Protein AF-A0A6I9XCF3-F1 (afdb_monomer_lite)

Sequence (253 aa):
MSITKPKTTRKPIFFPLSFFLSPEGQMVLSSLPLQMLLYFNAFFLPFWCLSEAIMLELKFSLLPLYYQCLLVAAYLTIVGVEAARLFLGYVGNLQEKVPKLAGFLLLSFIIEMPVLLFILTDHQVICMPLEMAVHGVLLCFLISEIVAASFALKDMAKHLARQFYLVQFEGRPGRGAPVVFMQLINEVLHEHKKVLVYLENILIYTETMDDHVPLVRQVLEKLLAVNLYVKIKAYMEFQVGVDGLMDANAMIL

Structure (mmCIF, N/CA/C/O backbone):
data_AF-A0A6I9XCF3-F1
#
_entry.id   AF-A0A6I9XCF3-F1
#
loop_
_atom_site.group_PDB
_atom_site.id
_atom_site.type_symbol
_atom_site.label_atom_id
_atom_site.label_alt_id
_atom_site.label_comp_id
_atom_site.label_asym_id
_atom_site.label_entity_id
_atom_site.label_seq_id
_atom_site.pdbx_PDB_ins_code
_atom_site.Cartn_x
_atom_site.Cartn_y
_atom_site.Cartn_z
_atom_site.occupancy
_atom_site.B_iso_or_equiv
_atom_site.auth_seq_id
_atom_site.auth_comp_id
_atom_site.auth_asym_id
_atom_site.auth_atom_id
_atom_site.pdbx_PDB_model_num
ATOM 1 N N . MET A 1 1 ? 21.619 -54.882 21.938 1.00 39.66 1 MET A N 1
ATOM 2 C CA . MET A 1 1 ? 21.431 -54.196 20.641 1.00 39.66 1 MET A CA 1
ATOM 3 C C . MET A 1 1 ? 20.438 -53.062 20.872 1.00 39.66 1 MET A C 1
ATOM 5 O O . MET A 1 1 ? 19.249 -53.320 20.975 1.00 39.66 1 MET A O 1
ATOM 9 N N . SER A 1 2 ? 20.932 -51.850 21.140 1.00 35.41 2 SER A N 1
ATOM 10 C CA . SER A 1 2 ? 20.095 -50.690 21.488 1.00 35.41 2 SER A CA 1
ATOM 11 C C . SER A 1 2 ? 19.862 -49.857 20.232 1.00 35.41 2 SER A C 1
ATOM 13 O O . SER A 1 2 ? 20.821 -49.389 19.623 1.00 35.41 2 SER A O 1
ATOM 15 N N . ILE A 1 3 ? 18.603 -49.731 19.814 1.00 44.78 3 ILE A N 1
ATOM 16 C CA . ILE A 1 3 ? 18.202 -48.952 18.641 1.00 44.78 3 ILE A CA 1
ATOM 17 C C . ILE A 1 3 ? 18.075 -47.489 19.075 1.00 44.78 3 ILE A C 1
ATOM 19 O O . ILE A 1 3 ? 17.075 -47.080 19.666 1.00 44.78 3 ILE A O 1
ATOM 23 N N . THR A 1 4 ? 19.096 -46.688 18.789 1.00 40.28 4 THR A N 1
ATOM 24 C CA . THR A 1 4 ? 19.057 -45.232 18.929 1.00 40.28 4 THR A CA 1
ATOM 25 C C . THR A 1 4 ? 18.280 -44.629 17.757 1.00 40.28 4 THR A C 1
ATOM 27 O O . THR A 1 4 ? 18.721 -44.658 16.610 1.00 40.28 4 THR A O 1
ATOM 30 N N . LYS A 1 5 ? 17.090 -44.077 18.029 1.00 41.75 5 LYS A N 1
ATOM 31 C CA . LYS A 1 5 ? 16.340 -43.277 17.046 1.00 41.75 5 LYS A CA 1
ATOM 32 C C . LYS A 1 5 ? 17.124 -41.996 16.706 1.00 41.75 5 LYS A C 1
ATOM 34 O O . LYS A 1 5 ? 17.634 -41.353 17.628 1.00 41.75 5 LYS A O 1
ATOM 39 N N . PRO A 1 6 ? 17.190 -41.574 15.430 1.00 40.38 6 PRO A N 1
ATOM 40 C CA . PRO A 1 6 ? 17.864 -40.338 15.058 1.00 40.38 6 PRO A CA 1
ATOM 41 C C . PRO A 1 6 ? 17.082 -39.126 15.587 1.00 40.38 6 PRO A C 1
ATOM 43 O O . PRO A 1 6 ? 15.892 -38.968 15.317 1.00 40.38 6 PRO A O 1
ATOM 46 N N . LYS A 1 7 ? 17.758 -38.254 16.346 1.00 44.34 7 LYS A N 1
ATOM 47 C CA . LYS A 1 7 ? 17.256 -36.916 16.688 1.00 44.34 7 LYS A CA 1
ATOM 48 C C . LYS A 1 7 ? 17.331 -36.044 15.436 1.00 44.34 7 LYS A C 1
ATOM 50 O O . LYS A 1 7 ? 18.382 -35.499 15.116 1.00 44.34 7 LYS A O 1
ATOM 55 N N . THR A 1 8 ? 16.212 -35.903 14.738 1.00 44.47 8 THR A N 1
ATOM 56 C CA . THR A 1 8 ? 16.054 -34.935 13.650 1.00 44.47 8 THR A CA 1
ATOM 57 C C . THR A 1 8 ? 15.978 -33.529 14.246 1.00 44.47 8 THR A C 1
ATOM 59 O O . THR A 1 8 ? 14.906 -33.034 14.591 1.00 44.47 8 THR A O 1
ATOM 62 N N . THR A 1 9 ? 17.122 -32.871 14.410 1.00 40.22 9 THR A N 1
ATOM 63 C CA . THR A 1 9 ? 17.191 -31.442 14.725 1.00 40.22 9 THR A CA 1
ATOM 64 C C . THR A 1 9 ? 16.795 -30.648 13.483 1.00 40.22 9 THR A C 1
ATOM 66 O O . THR A 1 9 ? 17.627 -30.294 12.649 1.00 40.22 9 THR A O 1
ATOM 69 N N . ARG A 1 10 ? 15.496 -30.353 13.341 1.00 39.50 10 ARG A N 1
ATOM 70 C CA . ARG A 1 10 ? 15.056 -29.268 12.456 1.00 39.50 10 ARG A CA 1
ATOM 71 C C . ARG A 1 10 ? 15.666 -27.980 13.004 1.00 39.50 10 ARG A C 1
ATOM 73 O O . ARG A 1 10 ? 15.210 -27.475 14.027 1.00 39.50 10 ARG A O 1
ATOM 80 N N . LYS A 1 11 ? 16.723 -27.478 12.362 1.00 31.70 11 LYS A N 1
ATOM 81 C CA . LYS A 1 11 ? 17.188 -26.110 12.598 1.00 31.70 11 LYS A CA 1
ATOM 82 C C . LYS A 1 11 ? 16.019 -25.186 12.235 1.00 31.70 11 LYS A C 1
ATOM 84 O O . LYS A 1 11 ? 15.545 -25.279 11.101 1.00 31.70 11 LYS A O 1
ATOM 89 N N . PRO A 1 12 ? 15.504 -24.359 13.157 1.00 38.50 12 PRO A N 1
ATOM 90 C CA . PRO A 1 12 ? 14.538 -23.345 12.776 1.00 38.50 12 PRO A CA 1
ATOM 91 C C . PRO A 1 12 ? 15.207 -22.429 11.750 1.00 38.50 12 PRO A C 1
ATOM 93 O O . PRO A 1 12 ? 16.363 -22.036 11.921 1.00 38.50 12 PRO A O 1
ATOM 96 N N . ILE A 1 13 ? 14.497 -22.137 10.662 1.00 45.59 13 ILE A N 1
ATOM 97 C CA . ILE A 1 13 ? 14.883 -21.084 9.724 1.00 45.59 13 ILE A CA 1
ATOM 98 C C . ILE A 1 13 ? 14.906 -19.802 10.555 1.00 45.59 13 ILE A C 1
ATOM 100 O O . ILE A 1 13 ? 13.872 -19.362 11.055 1.00 45.59 13 ILE A O 1
ATOM 104 N N . PHE A 1 14 ? 16.104 -19.284 10.807 1.00 42.88 14 PHE A N 1
ATOM 105 C CA . PHE A 1 14 ? 16.309 -18.134 11.672 1.00 42.88 14 PHE A CA 1
ATOM 106 C C . PHE A 1 14 ? 15.894 -16.884 10.891 1.00 42.88 14 PHE A C 1
ATOM 108 O O . PHE A 1 14 ? 16.704 -16.281 10.193 1.00 42.88 14 PHE A O 1
ATOM 115 N N . PHE A 1 15 ? 14.610 -16.529 10.951 1.00 49.75 15 PHE A N 1
ATOM 116 C CA . PHE A 1 15 ? 14.174 -15.195 10.557 1.00 49.75 15 PHE A CA 1
ATOM 117 C C . PHE A 1 15 ? 14.756 -14.209 11.578 1.00 49.75 15 PHE A C 1
ATOM 119 O O . PHE A 1 15 ? 14.586 -14.431 12.781 1.00 49.75 15 PHE A O 1
ATOM 126 N N . PRO A 1 16 ? 15.476 -13.158 11.154 1.00 46.38 16 PRO A N 1
ATOM 127 C CA . PRO A 1 16 ? 16.031 -12.192 12.089 1.00 46.38 16 PRO A CA 1
ATOM 128 C C . PRO A 1 16 ? 14.886 -11.512 12.848 1.00 46.38 16 PRO A C 1
ATOM 130 O O . PRO A 1 16 ? 14.105 -10.745 12.288 1.00 46.38 16 PRO A O 1
ATOM 133 N N . LEU A 1 17 ? 14.789 -11.811 14.147 1.00 49.84 17 LEU A N 1
ATOM 134 C CA . LEU A 1 17 ? 13.753 -11.299 15.050 1.00 49.84 17 LEU A CA 1
ATOM 135 C C . LEU A 1 17 ? 13.740 -9.761 15.113 1.00 49.84 17 LEU A C 1
ATOM 137 O O . LEU A 1 17 ? 12.717 -9.156 15.418 1.00 49.84 17 LEU A O 1
ATOM 141 N N . SER A 1 18 ? 14.867 -9.132 14.772 1.00 50.97 18 SER A N 1
ATOM 142 C CA . SER A 1 18 ? 15.032 -7.682 14.680 1.00 50.97 18 SER A CA 1
ATOM 143 C C . SER A 1 18 ? 14.083 -7.008 13.685 1.00 50.97 18 SER A C 1
ATOM 145 O O . SER A 1 18 ? 13.852 -5.814 13.822 1.00 50.97 18 SER A O 1
ATOM 147 N N . PHE A 1 19 ? 13.508 -7.739 12.723 1.00 50.53 19 PHE A N 1
ATOM 148 C CA . PHE A 1 19 ? 12.538 -7.184 11.770 1.00 50.53 19 PHE A CA 1
ATOM 149 C C . PHE A 1 19 ? 11.099 -7.103 12.319 1.00 50.53 19 PHE A C 1
ATOM 151 O O . PHE A 1 19 ? 10.276 -6.341 11.814 1.00 50.53 19 PHE A O 1
ATOM 158 N N . PHE A 1 20 ? 10.779 -7.894 13.346 1.00 51.34 20 PHE A N 1
ATOM 159 C CA . PHE A 1 20 ? 9.453 -7.916 13.984 1.00 51.34 20 PHE A CA 1
ATOM 160 C C . PHE A 1 20 ? 9.391 -7.072 15.256 1.00 51.34 20 PHE A C 1
ATOM 162 O O . PHE A 1 20 ? 8.316 -6.863 15.815 1.00 51.34 20 PHE A O 1
ATOM 169 N N . LEU A 1 21 ? 10.543 -6.610 15.734 1.00 48.69 21 LEU A N 1
ATOM 170 C CA . LEU A 1 21 ? 10.636 -5.817 16.944 1.00 48.69 21 LEU A CA 1
ATOM 171 C C . LEU A 1 21 ? 10.496 -4.338 16.589 1.00 48.69 21 LEU A C 1
ATOM 173 O O . LEU A 1 21 ? 11.315 -3.772 15.866 1.00 48.69 21 LEU A O 1
ATOM 177 N N . SER A 1 22 ? 9.453 -3.705 17.132 1.00 47.28 22 SER A N 1
ATOM 178 C CA . SER A 1 22 ? 9.383 -2.246 17.197 1.00 47.28 22 SER A CA 1
ATOM 179 C C . SER A 1 22 ? 10.662 -1.717 17.871 1.00 47.28 22 SER A C 1
ATOM 181 O O . SER A 1 22 ? 11.123 -2.341 18.834 1.00 47.28 22 SER A O 1
ATOM 183 N N . PRO A 1 23 ? 11.234 -0.575 17.438 1.00 51.53 23 PRO A N 1
ATOM 184 C CA . PRO A 1 23 ? 12.392 0.042 18.099 1.00 51.53 23 PRO A CA 1
ATOM 185 C C . PRO A 1 23 ? 12.179 0.314 19.603 1.00 51.53 23 PRO A C 1
ATOM 187 O O . PRO A 1 23 ? 13.144 0.535 20.326 1.00 51.53 23 PRO A O 1
ATOM 190 N N . GLU A 1 24 ? 10.934 0.252 20.084 1.00 50.03 24 GLU A N 1
ATOM 191 C CA . GLU A 1 24 ? 10.533 0.452 21.482 1.00 50.03 24 GLU A CA 1
ATOM 192 C C . GLU A 1 24 ? 10.393 -0.857 22.300 1.00 50.03 24 GLU A C 1
ATOM 194 O O . GLU A 1 24 ? 10.010 -0.815 23.465 1.00 50.03 24 GLU A O 1
ATOM 199 N N . GLY A 1 25 ? 10.713 -2.034 21.745 1.00 48.22 25 GLY A N 1
ATOM 200 C CA . GLY A 1 25 ? 10.806 -3.290 22.511 1.00 48.22 25 GLY A CA 1
ATOM 201 C C . GLY A 1 25 ? 9.479 -3.908 22.986 1.00 48.22 25 GLY A C 1
ATOM 202 O O . GLY A 1 25 ? 9.500 -4.925 23.679 1.00 48.22 25 GLY A O 1
ATOM 203 N N . GLN A 1 26 ? 8.322 -3.353 22.610 1.00 40.88 26 GLN A N 1
ATOM 204 C CA . GLN A 1 26 ? 7.015 -3.979 22.845 1.00 40.88 26 GLN A CA 1
ATOM 205 C C . GLN A 1 26 ? 6.658 -4.979 21.735 1.00 40.88 26 GLN A C 1
ATOM 207 O O . GLN A 1 26 ? 6.880 -4.723 20.551 1.00 40.88 26 GLN A O 1
ATOM 212 N N . MET A 1 27 ? 6.068 -6.118 22.122 1.00 42.28 27 MET A N 1
ATOM 213 C CA . MET A 1 27 ? 5.396 -7.030 21.191 1.00 42.28 27 MET A CA 1
ATOM 214 C 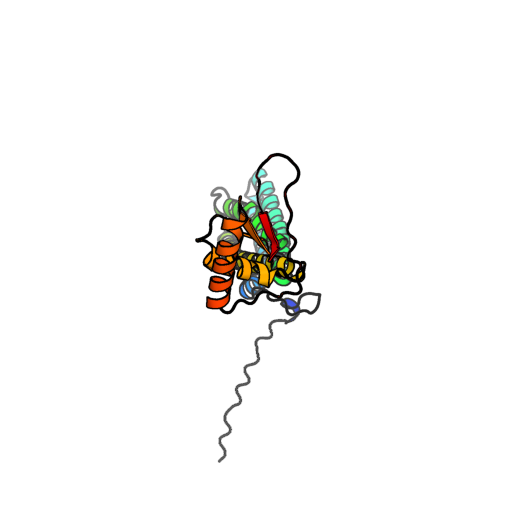C . MET A 1 27 ? 4.113 -6.354 20.703 1.00 42.28 27 MET A C 1
ATOM 216 O O . MET A 1 27 ? 3.095 -6.381 21.390 1.00 42.28 27 MET A O 1
ATOM 220 N N . VAL A 1 28 ? 4.189 -5.698 19.548 1.00 52.91 28 VAL A N 1
ATOM 221 C CA . VAL A 1 28 ? 3.042 -5.029 18.928 1.00 52.91 28 VAL A CA 1
ATOM 222 C C . VAL A 1 28 ? 2.205 -6.050 18.152 1.00 52.91 28 VAL A C 1
ATOM 224 O O . VAL A 1 28 ? 2.760 -6.955 17.518 1.00 52.91 28 VAL A O 1
ATOM 227 N N . LEU A 1 29 ? 0.876 -5.917 18.199 1.00 61.44 29 LEU A N 1
ATOM 228 C CA . LEU A 1 29 ? -0.112 -6.795 17.562 1.00 61.44 29 LEU A CA 1
ATOM 229 C C . LEU A 1 29 ? -0.190 -6.496 16.050 1.00 61.44 29 LEU A C 1
ATOM 231 O O . LEU A 1 29 ? -1.240 -6.209 15.482 1.00 61.44 29 LEU A O 1
ATOM 235 N N . SER A 1 30 ? 0.963 -6.547 15.386 1.00 73.69 30 SER A N 1
ATOM 236 C CA . SER A 1 30 ? 1.102 -6.254 13.961 1.00 73.69 30 SER A CA 1
ATOM 237 C C . SER A 1 30 ? 0.591 -7.402 13.089 1.00 73.69 30 SER A C 1
ATOM 239 O O . SER A 1 30 ? 0.638 -8.581 13.458 1.00 73.69 30 SER A O 1
ATOM 241 N N . SER A 1 31 ? 0.128 -7.073 11.882 1.00 83.56 31 SER A N 1
ATOM 242 C CA . SER A 1 31 ? -0.259 -8.101 10.921 1.00 83.56 31 SER A CA 1
ATOM 243 C C . SER A 1 31 ? 0.991 -8.785 10.349 1.00 83.56 31 SER A C 1
ATOM 245 O O . SER A 1 31 ? 1.732 -8.217 9.543 1.00 83.56 31 SER A O 1
ATOM 247 N N . LEU A 1 32 ? 1.225 -10.033 10.769 1.00 85.62 32 LEU A N 1
ATOM 248 C CA . LEU A 1 32 ? 2.327 -10.872 10.287 1.00 85.62 32 LEU A CA 1
ATOM 249 C C . LEU A 1 32 ? 2.396 -10.992 8.747 1.00 85.62 32 LEU A C 1
ATOM 251 O O . LEU A 1 32 ? 3.489 -10.828 8.205 1.00 85.62 32 LEU A O 1
ATOM 255 N N . PRO A 1 33 ? 1.294 -11.259 8.008 1.00 89.25 33 PRO A N 1
ATOM 256 C CA . PRO A 1 33 ? 1.389 -11.475 6.563 1.00 89.25 33 PRO A CA 1
ATOM 257 C C . PRO A 1 33 ? 1.855 -10.229 5.803 1.00 89.25 33 PRO A C 1
ATOM 259 O O . PRO A 1 33 ? 2.673 -10.349 4.896 1.00 89.25 33 PRO A O 1
ATOM 262 N N . LEU A 1 34 ? 1.399 -9.037 6.200 1.00 92.44 34 LEU A N 1
ATOM 263 C CA . LEU A 1 34 ? 1.850 -7.786 5.592 1.00 92.44 34 LEU A CA 1
ATOM 264 C C . LEU A 1 34 ? 3.343 -7.562 5.852 1.00 92.44 34 LEU A C 1
ATOM 266 O O . LEU A 1 34 ? 4.082 -7.235 4.932 1.00 92.44 34 LEU A O 1
ATOM 270 N N . GLN A 1 35 ? 3.800 -7.804 7.083 1.00 92.50 35 GLN A N 1
ATOM 271 C CA . GLN A 1 35 ? 5.205 -7.640 7.456 1.00 92.50 35 GLN A CA 1
ATOM 272 C C . GLN A 1 35 ? 6.134 -8.551 6.637 1.00 92.50 35 GLN A C 1
ATOM 274 O O . GLN A 1 35 ? 7.209 -8.127 6.217 1.00 92.50 35 GLN A O 1
ATOM 279 N N . MET A 1 36 ? 5.702 -9.789 6.376 1.00 91.88 36 MET A N 1
ATOM 280 C CA . MET A 1 36 ? 6.442 -10.737 5.539 1.00 91.88 36 MET A CA 1
ATOM 281 C C . MET A 1 36 ? 6.532 -10.277 4.082 1.00 91.88 36 MET A C 1
ATOM 283 O O . MET A 1 36 ? 7.603 -10.366 3.487 1.00 91.88 36 MET A O 1
ATOM 287 N N . LEU A 1 37 ? 5.433 -9.775 3.510 1.00 94.50 37 LEU A N 1
ATOM 288 C CA . LEU A 1 37 ? 5.426 -9.264 2.136 1.00 94.50 37 LEU A CA 1
ATOM 289 C C . LEU A 1 37 ? 6.364 -8.060 1.985 1.00 94.50 37 LEU A C 1
ATOM 291 O O . LEU A 1 37 ? 7.240 -8.088 1.124 1.00 94.50 37 LEU A O 1
ATOM 295 N N . LEU A 1 38 ? 6.266 -7.086 2.897 1.00 95.00 38 LEU A N 1
ATOM 296 C CA . LEU A 1 38 ? 7.124 -5.897 2.907 1.00 95.00 38 LEU A CA 1
ATOM 297 C C . LEU A 1 38 ? 8.612 -6.253 3.018 1.00 95.00 38 LEU A C 1
ATOM 299 O O . LEU A 1 38 ? 9.448 -5.615 2.384 1.00 95.00 38 LEU A O 1
ATOM 303 N N . TYR A 1 39 ? 8.957 -7.276 3.806 1.00 92.88 39 TYR A N 1
ATOM 304 C CA . TYR A 1 39 ? 10.333 -7.763 3.921 1.00 92.88 39 TYR A CA 1
ATOM 305 C C . TYR A 1 39 ? 10.867 -8.298 2.589 1.00 92.88 39 TYR A C 1
ATOM 307 O O . TYR A 1 39 ? 11.953 -7.914 2.151 1.00 92.88 39 TYR A O 1
ATOM 315 N N . PHE A 1 40 ? 10.110 -9.190 1.946 1.00 94.69 40 PHE A N 1
ATOM 316 C CA . PHE A 1 40 ? 10.531 -9.777 0.677 1.00 94.69 40 PHE A CA 1
ATOM 317 C C . PHE A 1 40 ? 10.617 -8.730 -0.426 1.00 94.69 40 PHE A C 1
ATOM 319 O O . PHE A 1 40 ? 11.551 -8.773 -1.223 1.00 94.69 40 PHE A O 1
ATOM 326 N N . ASN A 1 41 ? 9.702 -7.765 -0.428 1.00 95.25 41 ASN A N 1
ATOM 327 C CA . ASN A 1 41 ? 9.719 -6.689 -1.398 1.00 95.25 41 ASN A CA 1
ATOM 328 C C . ASN A 1 41 ? 10.903 -5.723 -1.174 1.00 95.25 41 ASN A C 1
ATOM 330 O O . ASN A 1 41 ? 11.642 -5.411 -2.105 1.00 95.25 41 ASN A O 1
ATOM 334 N N . ALA A 1 42 ? 11.214 -5.374 0.081 1.00 95.25 42 ALA A N 1
ATOM 335 C CA . ALA A 1 42 ? 12.416 -4.602 0.409 1.00 95.25 42 ALA A CA 1
ATOM 336 C C . ALA A 1 42 ? 13.719 -5.309 -0.011 1.00 95.25 42 ALA A C 1
ATOM 338 O O . ALA A 1 42 ? 14.671 -4.654 -0.435 1.00 95.25 42 ALA A O 1
ATOM 339 N N . PHE A 1 43 ? 13.766 -6.642 0.079 1.00 95.00 43 PHE A N 1
ATOM 340 C CA . PHE A 1 43 ? 14.891 -7.431 -0.428 1.00 95.00 43 PHE A CA 1
ATOM 341 C C . PHE A 1 43 ? 14.931 -7.491 -1.962 1.00 95.00 43 PHE A C 1
ATOM 343 O O . PHE A 1 43 ? 16.015 -7.518 -2.539 1.00 95.00 43 PHE A O 1
ATOM 350 N N . PHE A 1 44 ? 13.774 -7.503 -2.623 1.00 95.12 44 PHE A N 1
ATOM 351 C CA . PHE A 1 44 ? 13.651 -7.518 -4.080 1.00 95.12 44 PHE A CA 1
ATOM 352 C C . PHE A 1 44 ? 14.058 -6.182 -4.725 1.00 95.12 44 PHE A C 1
ATOM 354 O O . PHE A 1 44 ? 14.714 -6.191 -5.768 1.00 95.12 44 PHE A O 1
ATOM 361 N N . LEU A 1 45 ? 13.757 -5.051 -4.080 1.00 94.88 45 LEU A N 1
ATOM 362 C CA . LEU A 1 45 ? 14.024 -3.695 -4.574 1.00 94.88 45 LEU A CA 1
ATOM 363 C C . LEU A 1 45 ? 15.440 -3.466 -5.155 1.00 94.88 45 LEU A C 1
ATOM 365 O O . LEU A 1 45 ? 15.533 -2.970 -6.276 1.00 94.88 45 LEU A O 1
ATOM 369 N N . PRO A 1 46 ? 16.561 -3.824 -4.490 1.00 95.56 46 PRO A N 1
ATOM 370 C CA . PRO A 1 46 ? 17.895 -3.636 -5.072 1.00 95.56 46 PRO A CA 1
ATOM 371 C C . PRO A 1 46 ? 18.127 -4.455 -6.351 1.00 95.56 46 PRO A C 1
ATOM 373 O O . PRO A 1 46 ? 18.799 -3.976 -7.266 1.00 95.56 46 PRO A O 1
ATOM 376 N N . PHE A 1 47 ? 17.570 -5.667 -6.442 1.00 95.38 47 PHE A N 1
ATOM 377 C CA . PHE A 1 47 ? 17.663 -6.489 -7.653 1.00 95.38 47 PHE A CA 1
ATOM 378 C C . PHE A 1 47 ? 16.827 -5.901 -8.784 1.00 95.38 47 PHE A C 1
ATOM 380 O O . PHE A 1 47 ? 17.293 -5.860 -9.922 1.00 95.38 47 PHE A O 1
ATOM 387 N N . TRP A 1 48 ? 15.633 -5.402 -8.459 1.00 95.62 48 TRP A N 1
ATOM 388 C CA . TRP A 1 48 ? 14.791 -4.674 -9.399 1.00 95.62 48 TRP A CA 1
ATOM 389 C C . TRP A 1 48 ? 15.537 -3.454 -9.962 1.00 95.62 48 TRP A C 1
ATOM 391 O O . TRP A 1 48 ? 15.733 -3.379 -11.173 1.00 95.62 48 TRP A O 1
ATOM 401 N N . CYS A 1 49 ? 16.092 -2.589 -9.102 1.00 96.25 49 CYS A N 1
ATOM 402 C CA . CYS A 1 49 ? 16.864 -1.410 -9.518 1.00 96.25 49 CYS A CA 1
ATOM 403 C C . CYS A 1 49 ? 18.036 -1.760 -10.444 1.00 96.25 49 CYS A C 1
ATOM 405 O O . CYS A 1 49 ? 18.261 -1.081 -11.445 1.00 96.25 49 CYS A O 1
ATOM 407 N N . LEU A 1 50 ? 18.790 -2.816 -10.119 1.00 95.94 50 LEU A N 1
ATOM 408 C CA . LEU A 1 50 ? 19.906 -3.264 -10.949 1.00 95.94 50 LEU A CA 1
ATOM 409 C C . LEU A 1 50 ? 19.426 -3.755 -12.320 1.00 95.94 50 LEU A C 1
ATOM 411 O O . LEU A 1 50 ? 20.019 -3.401 -13.337 1.00 95.94 50 LEU A O 1
ATOM 415 N N . SER A 1 51 ? 18.357 -4.556 -12.351 1.00 95.19 51 SER A N 1
ATOM 416 C CA . SER A 1 51 ? 17.795 -5.051 -13.608 1.00 95.19 51 SER A CA 1
ATOM 417 C C . SER A 1 51 ? 17.291 -3.909 -14.490 1.00 95.19 51 SER A C 1
ATOM 419 O O . SER A 1 51 ? 17.626 -3.877 -15.673 1.00 95.19 51 SER A O 1
ATOM 421 N N . GLU A 1 52 ? 16.574 -2.938 -13.918 1.00 93.62 52 GLU A N 1
ATOM 422 C CA . GLU A 1 52 ? 16.062 -1.770 -14.640 1.00 93.62 52 GLU A CA 1
ATOM 423 C C . GLU A 1 52 ? 17.184 -0.882 -15.169 1.00 93.62 52 GLU A C 1
ATOM 425 O O . GLU A 1 52 ? 17.103 -0.415 -16.299 1.00 93.62 52 GLU A O 1
ATOM 430 N N . ALA A 1 53 ? 18.261 -0.683 -14.404 1.00 95.06 53 ALA A N 1
ATOM 431 C CA . ALA A 1 53 ? 19.409 0.093 -14.867 1.00 95.06 53 ALA A CA 1
ATOM 432 C C . ALA A 1 53 ? 20.047 -0.532 -16.120 1.00 95.06 53 ALA A C 1
ATOM 434 O O . ALA A 1 53 ? 20.265 0.165 -17.111 1.00 95.06 53 ALA A O 1
ATOM 435 N N . ILE A 1 54 ? 20.279 -1.851 -16.097 1.00 94.69 54 ILE A N 1
ATOM 436 C CA . ILE A 1 54 ? 20.830 -2.595 -17.241 1.00 94.69 54 ILE A CA 1
ATOM 437 C C . ILE A 1 54 ? 19.880 -2.500 -18.436 1.00 94.69 54 ILE A C 1
ATOM 439 O O . ILE A 1 54 ? 20.298 -2.230 -19.560 1.00 94.69 54 ILE A O 1
ATOM 443 N N . MET A 1 55 ? 18.586 -2.714 -18.206 1.00 93.12 55 MET A N 1
ATOM 444 C CA . MET A 1 55 ? 17.590 -2.684 -19.268 1.00 93.12 55 MET A CA 1
ATOM 445 C C . MET A 1 55 ? 17.449 -1.293 -19.887 1.00 93.12 55 MET A C 1
ATOM 447 O O . MET A 1 55 ? 17.457 -1.152 -21.111 1.00 93.12 55 MET A O 1
ATOM 451 N N . LEU A 1 56 ? 17.384 -0.253 -19.061 1.00 93.06 56 LEU A N 1
ATOM 452 C CA . LEU A 1 56 ? 17.340 1.122 -19.525 1.00 93.06 56 LEU A CA 1
ATOM 453 C C . LEU A 1 56 ? 18.558 1.445 -20.391 1.00 93.06 56 LEU A C 1
ATOM 455 O O . LEU A 1 56 ? 18.365 1.996 -21.468 1.00 93.06 56 LEU A O 1
ATOM 459 N N . GLU A 1 57 ? 19.767 1.052 -19.981 1.00 94.25 57 GLU A N 1
ATOM 460 C CA . GLU A 1 57 ? 20.998 1.264 -20.754 1.00 94.25 57 GLU A CA 1
ATOM 461 C C . GLU A 1 57 ? 20.931 0.610 -22.143 1.00 94.25 57 GLU A C 1
ATOM 463 O O . GLU A 1 57 ? 21.237 1.260 -23.144 1.00 94.25 57 GLU A O 1
ATOM 468 N N . LEU A 1 58 ? 20.442 -0.632 -22.228 1.00 92.75 58 LEU A N 1
ATOM 469 C CA . LEU A 1 58 ? 20.325 -1.367 -23.493 1.00 92.75 58 LEU A CA 1
ATOM 470 C C . LEU A 1 58 ? 19.374 -0.700 -24.495 1.00 92.75 58 LEU A C 1
ATOM 472 O O . LEU A 1 58 ? 19.626 -0.741 -25.701 1.00 92.75 58 LEU A O 1
ATOM 476 N N . LYS A 1 59 ? 18.282 -0.090 -24.019 1.00 91.19 59 LYS A N 1
ATOM 477 C CA . LYS A 1 59 ? 17.297 0.577 -24.886 1.00 91.19 59 LYS A CA 1
ATOM 478 C C . LYS A 1 59 ? 17.527 2.081 -25.037 1.00 91.19 59 LYS A C 1
ATOM 480 O O . LYS A 1 59 ? 16.968 2.669 -25.960 1.00 91.19 59 LYS A O 1
ATOM 485 N N . PHE A 1 60 ? 18.354 2.708 -24.195 1.00 91.56 60 PHE A N 1
ATOM 486 C CA . PHE A 1 60 ? 18.449 4.168 -24.075 1.00 91.56 60 PHE A CA 1
ATOM 487 C C . PHE A 1 60 ? 18.712 4.857 -25.418 1.00 91.56 60 PHE A C 1
ATOM 489 O O . PHE A 1 60 ? 17.966 5.751 -25.813 1.00 91.56 60 PHE A O 1
ATOM 496 N N . SER A 1 61 ? 19.721 4.397 -26.163 1.00 92.12 61 SER A N 1
ATOM 497 C CA . SER A 1 61 ? 20.099 4.968 -27.464 1.00 92.12 61 SER A CA 1
ATOM 498 C C . SER A 1 61 ? 19.109 4.668 -28.595 1.00 92.12 61 SER A C 1
ATOM 500 O O . SER A 1 61 ? 19.193 5.295 -29.648 1.00 92.12 61 SER A O 1
ATOM 502 N N . LEU A 1 62 ? 18.191 3.718 -28.396 1.00 91.38 62 LEU A N 1
ATOM 503 C CA . LEU A 1 62 ? 17.181 3.318 -29.381 1.00 91.38 62 LEU A CA 1
ATOM 504 C C . LEU A 1 62 ? 15.889 4.138 -29.261 1.00 91.38 62 LEU A C 1
ATOM 506 O O . LEU A 1 62 ? 15.082 4.152 -30.187 1.00 91.38 62 LEU A O 1
ATOM 510 N N . LEU A 1 63 ? 15.685 4.813 -28.127 1.00 91.19 63 LEU A N 1
ATOM 511 C CA . LEU A 1 63 ? 14.499 5.620 -27.850 1.00 91.19 63 LEU A CA 1
ATOM 512 C C . LEU A 1 63 ? 14.730 7.093 -28.215 1.00 91.19 63 LEU A C 1
ATOM 514 O O . LEU A 1 63 ? 15.840 7.608 -28.053 1.00 91.19 63 LEU A O 1
ATOM 518 N N . PRO A 1 64 ? 13.687 7.816 -28.656 1.00 92.50 64 PRO A N 1
ATOM 519 C CA . PRO A 1 64 ? 13.782 9.255 -28.861 1.00 92.50 64 PRO A CA 1
ATOM 520 C C . PRO A 1 64 ? 13.924 9.993 -27.518 1.00 92.50 64 PRO A C 1
ATOM 522 O O . PRO A 1 64 ? 13.483 9.517 -26.470 1.00 92.50 64 PRO A O 1
ATOM 525 N N . LEU A 1 65 ? 14.502 11.198 -27.559 1.00 93.12 65 LEU A N 1
ATOM 526 C CA . LEU A 1 65 ? 14.887 11.973 -26.370 1.00 93.12 65 LEU A CA 1
ATOM 527 C C . LEU A 1 65 ? 13.754 12.163 -25.345 1.00 93.12 65 LEU A C 1
ATOM 529 O O . LEU A 1 65 ? 13.981 12.062 -24.143 1.00 93.12 65 LEU A O 1
ATOM 533 N N . TYR A 1 66 ? 12.522 12.411 -25.797 1.00 92.50 66 TYR A N 1
ATOM 534 C CA . TYR A 1 66 ? 11.394 12.613 -24.883 1.00 92.50 66 TYR A CA 1
ATOM 535 C C . TYR A 1 66 ? 11.052 11.343 -24.085 1.00 92.50 66 TYR A C 1
ATOM 537 O O . TYR A 1 66 ? 10.727 11.438 -22.904 1.00 92.50 66 TYR A O 1
ATOM 545 N N . TYR A 1 67 ? 11.196 10.157 -24.688 1.00 91.81 67 TYR A N 1
ATOM 546 C CA . TYR A 1 67 ? 11.014 8.881 -23.995 1.00 91.81 67 TYR A CA 1
ATOM 547 C C . TYR A 1 67 ? 12.152 8.590 -23.016 1.00 91.81 67 TYR A C 1
ATOM 549 O O . TYR A 1 67 ? 11.897 8.065 -21.937 1.00 91.81 67 TYR A O 1
ATOM 557 N N . GLN A 1 68 ? 13.389 8.969 -23.351 1.00 93.25 68 GLN A N 1
ATOM 558 C CA . GLN A 1 68 ? 14.526 8.851 -22.432 1.00 93.25 68 GLN A CA 1
ATOM 559 C C . GLN A 1 68 ? 14.274 9.642 -21.141 1.00 93.25 68 GLN A C 1
ATOM 561 O O . GLN A 1 68 ? 14.384 9.092 -20.046 1.00 93.25 68 GLN A O 1
ATOM 566 N N . CYS A 1 69 ? 13.878 10.914 -21.263 1.00 94.25 69 CYS A N 1
ATOM 567 C CA . CYS A 1 69 ? 13.551 11.750 -20.107 1.00 94.25 69 CYS A CA 1
ATOM 568 C C . CYS A 1 69 ? 12.368 11.187 -19.308 1.00 94.25 69 CYS A C 1
ATOM 570 O O . CYS A 1 69 ? 12.422 11.150 -18.079 1.00 94.25 69 CYS A O 1
ATOM 572 N N . LEU A 1 70 ? 11.319 10.735 -20.002 1.00 93.56 70 LEU A N 1
ATOM 573 C CA . LEU A 1 70 ? 10.115 10.191 -19.381 1.00 93.56 70 LEU A CA 1
ATOM 574 C C . LEU A 1 70 ? 10.400 8.912 -18.581 1.00 93.56 70 LEU A C 1
ATOM 576 O O . LEU A 1 70 ? 9.989 8.822 -17.428 1.00 93.56 70 LEU A O 1
ATOM 580 N N . LEU A 1 71 ? 11.129 7.953 -19.162 1.00 92.56 71 LEU A N 1
ATOM 581 C CA . LEU A 1 71 ? 11.477 6.687 -18.508 1.00 92.56 71 LEU A CA 1
ATOM 582 C C . LEU A 1 71 ? 12.383 6.910 -17.296 1.00 92.56 71 LEU A C 1
ATOM 584 O O . LEU A 1 71 ? 12.105 6.377 -16.227 1.00 92.56 71 LEU A O 1
ATOM 588 N N . VAL A 1 72 ? 13.419 7.748 -17.421 1.00 95.00 72 VAL A N 1
ATOM 589 C CA . VAL A 1 72 ? 14.294 8.092 -16.286 1.00 95.00 72 VAL A CA 1
ATOM 590 C C . VAL A 1 72 ? 13.481 8.702 -15.144 1.00 95.00 72 VAL A C 1
ATOM 592 O O . VAL A 1 72 ? 13.623 8.282 -13.996 1.00 95.00 72 VAL A O 1
ATOM 595 N N . ALA A 1 73 ? 12.593 9.655 -15.445 1.00 95.69 73 ALA A N 1
ATOM 596 C CA . ALA A 1 73 ? 11.733 10.263 -14.437 1.00 95.69 73 ALA A CA 1
ATOM 597 C C . ALA A 1 73 ? 10.771 9.242 -13.804 1.00 95.69 73 ALA A C 1
ATOM 599 O O . ALA A 1 73 ? 10.600 9.245 -12.583 1.00 95.69 73 ALA A O 1
ATOM 600 N N . ALA A 1 74 ? 10.182 8.344 -14.597 1.00 94.56 74 ALA A N 1
ATOM 601 C CA . ALA A 1 74 ? 9.273 7.311 -14.110 1.00 94.56 74 ALA A CA 1
ATOM 602 C C . ALA A 1 74 ? 9.983 6.307 -13.186 1.00 94.56 74 ALA A C 1
ATOM 604 O O . ALA A 1 74 ? 9.489 6.037 -12.094 1.00 94.56 74 ALA A O 1
ATOM 605 N N . TYR A 1 75 ? 11.170 5.821 -13.556 1.00 94.81 75 TYR A N 1
ATOM 606 C CA . TYR A 1 75 ? 11.931 4.881 -12.728 1.00 94.81 75 TYR A CA 1
ATOM 607 C C . TYR A 1 75 ? 12.426 5.513 -11.426 1.00 94.81 75 TYR A C 1
ATOM 609 O O . TYR A 1 75 ? 12.288 4.905 -10.367 1.00 94.81 75 TYR A O 1
ATOM 617 N N . LEU A 1 76 ? 12.928 6.753 -11.466 1.00 96.12 76 LEU A N 1
ATOM 618 C CA . LEU A 1 76 ? 13.275 7.491 -10.246 1.00 96.12 76 LEU A CA 1
ATOM 619 C C . LEU A 1 76 ? 12.050 7.700 -9.345 1.00 96.12 76 LEU A C 1
ATOM 621 O O . LEU A 1 76 ? 12.159 7.587 -8.123 1.00 96.12 76 LEU A O 1
ATOM 625 N N . THR A 1 77 ? 10.888 7.964 -9.949 1.00 95.44 77 THR A N 1
ATOM 626 C CA . THR A 1 77 ? 9.618 8.077 -9.222 1.00 95.44 77 THR A CA 1
ATOM 627 C C . THR A 1 77 ? 9.260 6.757 -8.545 1.00 95.44 77 THR A C 1
ATOM 629 O O . THR A 1 77 ? 8.977 6.774 -7.351 1.00 95.44 77 THR A O 1
ATOM 632 N N . ILE A 1 78 ? 9.335 5.621 -9.251 1.00 95.12 78 ILE A N 1
ATOM 633 C CA . ILE A 1 78 ? 9.068 4.295 -8.669 1.00 95.12 78 ILE A CA 1
ATOM 634 C C . ILE A 1 78 ? 10.025 4.017 -7.507 1.00 95.12 78 ILE A C 1
ATOM 636 O O . ILE A 1 78 ? 9.554 3.722 -6.420 1.00 95.12 78 ILE A O 1
ATOM 640 N N . VAL A 1 79 ? 11.342 4.182 -7.675 1.00 96.44 79 VAL A N 1
ATOM 641 C CA . VAL A 1 79 ? 12.314 3.917 -6.593 1.00 96.44 79 VAL A CA 1
ATOM 642 C C . VAL A 1 79 ? 12.023 4.765 -5.352 1.00 96.44 79 VAL A C 1
ATOM 644 O O . VAL A 1 79 ? 12.026 4.253 -4.231 1.00 96.44 79 VAL A O 1
ATOM 647 N N . GLY A 1 80 ? 11.780 6.066 -5.537 1.00 96.62 80 GLY A N 1
ATOM 648 C CA . GLY A 1 80 ? 11.515 6.981 -4.428 1.00 96.62 80 GLY A CA 1
ATOM 649 C C . GLY A 1 80 ? 10.197 6.677 -3.716 1.00 96.62 80 GLY A C 1
ATOM 650 O O . GLY A 1 80 ? 10.146 6.660 -2.483 1.00 96.62 80 GLY A O 1
ATOM 651 N N . VAL A 1 81 ? 9.140 6.419 -4.487 1.00 96.69 81 VAL A N 1
ATOM 652 C CA . VAL A 1 81 ? 7.812 6.094 -3.958 1.00 96.69 81 VAL A CA 1
ATOM 653 C C . VAL A 1 81 ? 7.826 4.733 -3.280 1.00 96.69 81 VAL A C 1
ATOM 655 O O . VAL A 1 81 ? 7.353 4.660 -2.152 1.00 96.69 81 VAL A O 1
ATOM 658 N N . GLU A 1 82 ? 8.433 3.710 -3.878 1.00 96.19 82 GLU A N 1
ATOM 659 C CA . GLU A 1 82 ? 8.501 2.358 -3.319 1.00 96.19 82 GLU A CA 1
ATOM 660 C C . GLU A 1 82 ? 9.274 2.352 -1.993 1.00 96.19 82 GLU A C 1
ATOM 662 O O . GLU A 1 82 ? 8.818 1.796 -0.994 1.00 96.19 82 GLU A O 1
ATOM 667 N N . ALA A 1 83 ? 10.399 3.074 -1.911 1.00 95.94 83 ALA A N 1
ATOM 668 C CA . ALA A 1 83 ? 11.141 3.222 -0.659 1.00 95.94 83 ALA A CA 1
ATOM 669 C C . ALA A 1 83 ? 10.300 3.904 0.440 1.00 95.94 83 ALA A C 1
ATOM 671 O O . ALA A 1 83 ? 10.243 3.426 1.580 1.00 95.94 83 ALA A O 1
ATOM 672 N N . ALA A 1 84 ? 9.619 5.008 0.108 1.00 96.62 84 ALA A N 1
ATOM 673 C CA . ALA A 1 84 ? 8.736 5.704 1.042 1.00 96.62 84 ALA A CA 1
ATOM 674 C C . ALA A 1 84 ? 7.535 4.835 1.448 1.00 96.62 84 ALA A C 1
ATOM 676 O O . ALA A 1 84 ? 7.145 4.811 2.620 1.00 96.62 84 ALA A O 1
ATOM 677 N N . ARG A 1 85 ? 6.969 4.096 0.494 1.00 96.88 85 ARG A N 1
ATOM 678 C CA . ARG A 1 85 ? 5.835 3.201 0.684 1.00 96.88 85 ARG A CA 1
ATOM 679 C C . ARG A 1 85 ? 6.227 2.058 1.611 1.00 96.88 85 ARG A C 1
ATOM 681 O O . ARG A 1 85 ? 5.611 1.929 2.666 1.00 96.88 85 ARG A O 1
ATOM 688 N N . LEU A 1 86 ? 7.289 1.310 1.320 1.00 95.50 86 LEU A N 1
ATOM 689 C CA . LEU A 1 86 ? 7.790 0.232 2.182 1.00 95.50 86 LEU A CA 1
ATOM 690 C C . LEU A 1 86 ? 8.073 0.720 3.609 1.00 95.50 86 LEU A C 1
ATOM 692 O O . LEU A 1 86 ? 7.691 0.054 4.575 1.00 95.50 86 LEU A O 1
ATOM 696 N N . PHE A 1 87 ? 8.649 1.916 3.762 1.00 94.69 87 PHE A N 1
ATOM 697 C CA . PHE A 1 87 ? 8.859 2.530 5.074 1.00 94.69 87 PHE A CA 1
ATOM 698 C C . PHE A 1 87 ? 7.540 2.808 5.814 1.00 94.69 87 PHE A C 1
ATOM 700 O O . PHE A 1 87 ? 7.392 2.440 6.984 1.00 94.69 87 PHE A O 1
ATOM 707 N N . LEU A 1 88 ? 6.561 3.433 5.152 1.00 95.12 88 LEU A N 1
ATOM 708 C CA . LEU A 1 88 ? 5.253 3.716 5.749 1.00 95.12 88 LEU A CA 1
ATOM 709 C C . LEU A 1 88 ? 4.478 2.441 6.091 1.00 95.12 88 LEU A C 1
ATOM 711 O O . LEU A 1 88 ? 3.840 2.398 7.143 1.00 95.12 88 LEU A O 1
ATOM 715 N N . GLY A 1 89 ? 4.554 1.411 5.247 1.00 94.88 89 GLY A N 1
ATOM 716 C CA . GLY A 1 89 ? 3.947 0.104 5.495 1.00 94.88 89 GLY A CA 1
ATOM 717 C C . GLY A 1 89 ? 4.562 -0.575 6.714 1.00 94.88 89 GLY A C 1
ATOM 718 O O . GLY A 1 89 ? 3.837 -0.978 7.625 1.00 94.88 89 GLY A O 1
ATOM 719 N N . TYR A 1 90 ? 5.896 -0.609 6.779 1.00 92.88 90 TYR A N 1
ATOM 720 C CA . TYR A 1 90 ? 6.650 -1.203 7.884 1.00 92.88 90 TYR A CA 1
ATOM 721 C C . TYR A 1 90 ? 6.330 -0.512 9.212 1.00 92.88 90 TYR A C 1
ATOM 723 O O . TYR A 1 90 ? 5.896 -1.148 10.174 1.00 92.88 90 TYR A O 1
ATOM 731 N N . VAL A 1 91 ? 6.486 0.814 9.259 1.00 89.19 91 VAL A N 1
ATOM 732 C CA . VAL A 1 91 ? 6.262 1.589 10.484 1.00 89.19 91 VAL A CA 1
ATOM 733 C C . VAL A 1 91 ? 4.775 1.657 10.835 1.00 89.19 91 VAL A C 1
ATOM 735 O O . VAL A 1 91 ? 4.425 1.635 12.012 1.00 89.19 91 VAL A O 1
ATOM 738 N N . GLY A 1 92 ? 3.887 1.751 9.846 1.00 91.12 92 GLY A N 1
ATOM 739 C CA . GLY A 1 92 ? 2.442 1.803 10.055 1.00 91.12 92 GLY A CA 1
ATOM 740 C C . GLY A 1 92 ? 1.893 0.518 10.662 1.00 91.12 92 GLY A C 1
ATOM 741 O O . GLY A 1 92 ? 1.119 0.593 11.613 1.00 91.12 92 GLY A O 1
ATOM 742 N N . ASN A 1 93 ? 2.343 -0.638 10.170 1.00 91.19 93 ASN A N 1
ATOM 743 C CA . ASN A 1 93 ? 1.946 -1.944 10.689 1.00 91.19 93 ASN A CA 1
ATOM 744 C C . ASN A 1 93 ? 2.542 -2.221 12.079 1.00 91.19 93 ASN A C 1
ATOM 746 O O . ASN A 1 93 ? 1.823 -2.661 12.970 1.00 91.19 93 ASN A O 1
ATOM 750 N N . LEU A 1 94 ? 3.831 -1.922 12.293 1.00 86.31 94 LEU A N 1
ATOM 751 C CA . LEU A 1 94 ? 4.498 -2.157 13.581 1.00 86.31 94 LEU A CA 1
ATOM 752 C C . LEU A 1 94 ? 4.091 -1.194 14.689 1.00 86.31 94 LEU A C 1
ATOM 754 O O . LEU A 1 94 ? 4.224 -1.547 15.848 1.00 86.31 94 LEU A O 1
ATOM 758 N N . GLN A 1 95 ? 3.676 0.031 14.369 1.00 83.88 95 GLN A N 1
ATOM 759 C CA . GLN A 1 95 ? 3.230 1.003 15.375 1.00 83.88 95 GLN A CA 1
ATOM 760 C C . GLN A 1 95 ? 1.701 1.061 15.487 1.00 83.88 95 GLN A C 1
ATOM 762 O O . GLN A 1 95 ? 1.192 1.939 16.180 1.00 83.88 95 GLN A O 1
ATOM 767 N N . GLU A 1 96 ? 0.981 0.207 14.750 1.00 81.31 96 GLU A N 1
ATOM 768 C CA . GLU A 1 96 ? -0.483 0.240 14.602 1.00 81.31 96 GLU A CA 1
ATOM 769 C C . GLU A 1 96 ? -1.031 1.645 14.265 1.00 81.31 96 GLU A C 1
ATOM 771 O O . GLU A 1 96 ? -2.125 2.057 14.660 1.00 81.31 96 GLU A O 1
ATOM 776 N N . LYS A 1 97 ? -0.251 2.431 13.510 1.00 86.62 97 LYS A N 1
ATOM 777 C CA . LYS A 1 97 ? -0.595 3.814 13.162 1.00 86.62 97 LYS A CA 1
ATOM 778 C C . LYS A 1 97 ? -1.408 3.842 11.877 1.00 86.62 97 LYS A C 1
ATOM 780 O O . LYS A 1 97 ? -0.849 3.932 10.781 1.00 86.62 97 LYS A O 1
ATOM 785 N N . VAL A 1 98 ? -2.732 3.882 12.044 1.00 89.12 98 VAL A N 1
ATOM 786 C CA . VAL A 1 98 ? -3.738 4.025 10.973 1.00 89.12 98 VAL A CA 1
ATOM 787 C C . VAL A 1 98 ? -3.337 5.067 9.911 1.00 89.12 98 VAL A C 1
ATOM 789 O O . VAL A 1 98 ? -3.369 4.722 8.730 1.00 89.12 98 VAL A O 1
ATOM 792 N N . PRO A 1 99 ? -2.876 6.294 10.251 1.00 91.56 99 PRO A N 1
ATOM 793 C CA . PRO A 1 99 ? -2.527 7.288 9.230 1.00 91.56 99 PRO A CA 1
ATOM 794 C C . PRO A 1 99 ? -1.328 6.894 8.357 1.00 91.56 99 PRO A C 1
ATOM 796 O O . PRO A 1 99 ? -1.315 7.182 7.164 1.00 91.56 99 PRO A O 1
ATOM 799 N N . LYS A 1 100 ? -0.321 6.214 8.925 1.00 92.75 100 LYS A N 1
ATOM 800 C CA . LYS A 1 100 ? 0.873 5.789 8.175 1.00 92.75 100 LYS A CA 1
ATOM 801 C C . LYS A 1 100 ? 0.529 4.674 7.191 1.00 92.75 100 LYS A C 1
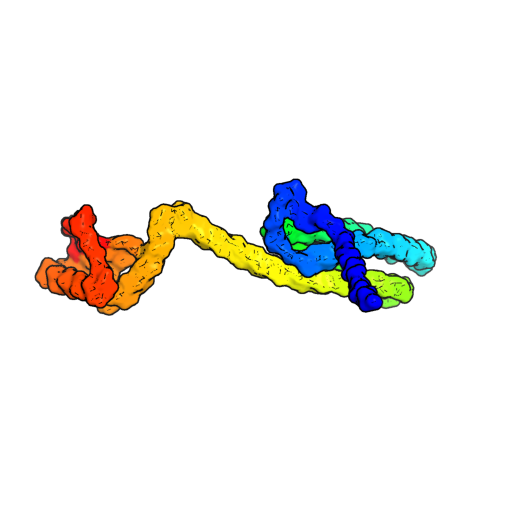ATOM 803 O O . LYS A 1 100 ? 0.940 4.733 6.036 1.00 92.75 100 LYS A O 1
ATOM 808 N N . LEU A 1 101 ? -0.285 3.710 7.625 1.00 94.12 101 LEU A N 1
ATOM 809 C CA . LEU A 1 101 ? -0.746 2.631 6.754 1.00 94.12 101 LEU A CA 1
ATOM 810 C C . LEU A 1 101 ? -1.756 3.116 5.695 1.00 94.12 101 LEU A C 1
ATOM 812 O O . LEU A 1 101 ? -1.781 2.607 4.578 1.00 94.12 101 LEU A O 1
ATOM 816 N N . ALA A 1 102 ? -2.553 4.142 5.998 1.00 94.19 102 ALA A N 1
ATOM 817 C CA . ALA A 1 102 ? -3.357 4.817 4.982 1.00 94.19 102 ALA A CA 1
ATOM 818 C C . ALA A 1 102 ? -2.469 5.496 3.922 1.00 94.19 102 ALA A C 1
ATOM 820 O O . ALA A 1 102 ? -2.744 5.372 2.732 1.00 94.19 102 ALA A O 1
ATOM 821 N N . GLY A 1 103 ? -1.370 6.141 4.336 1.00 95.75 103 GLY A N 1
ATOM 822 C CA . GLY A 1 103 ? -0.363 6.690 3.422 1.00 95.75 103 GLY A CA 1
ATOM 823 C C . GLY A 1 103 ? 0.273 5.626 2.521 1.00 95.75 103 GLY A C 1
ATOM 824 O O . GLY A 1 103 ? 0.404 5.843 1.321 1.00 95.75 103 GLY A O 1
ATOM 825 N N . PHE A 1 104 ? 0.580 4.447 3.068 1.00 96.88 104 PHE A N 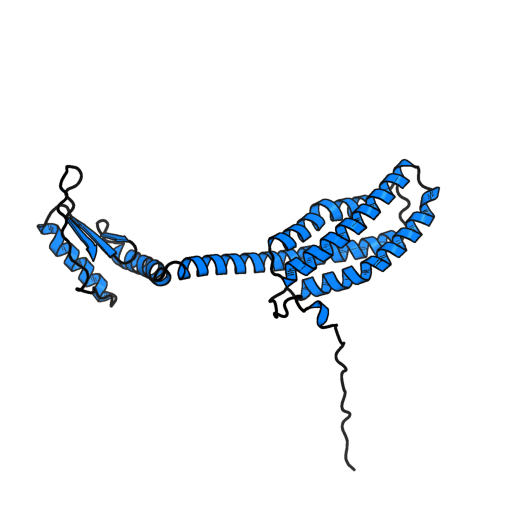1
ATOM 826 C CA . PHE A 1 104 ? 1.032 3.282 2.299 1.00 96.88 104 PHE A CA 1
ATOM 827 C C . PHE A 1 104 ? 0.049 2.900 1.175 1.00 96.88 104 PHE A C 1
ATOM 829 O O . PHE A 1 104 ? 0.448 2.763 0.016 1.00 96.88 104 PHE A O 1
ATOM 836 N N . LEU A 1 105 ? -1.247 2.781 1.489 1.00 96.75 105 LEU A N 1
ATOM 837 C CA . LEU A 1 105 ? -2.279 2.476 0.489 1.00 96.75 105 LEU A CA 1
ATOM 838 C C . LEU A 1 105 ? -2.440 3.608 -0.535 1.00 96.75 105 LEU A C 1
ATOM 840 O O . LEU A 1 105 ? -2.589 3.342 -1.725 1.00 96.75 105 LEU A O 1
ATOM 844 N N . LEU A 1 106 ? -2.381 4.865 -0.089 1.00 96.19 106 LEU A N 1
ATOM 845 C CA . LEU A 1 106 ? -2.487 6.034 -0.961 1.00 96.19 106 LEU A CA 1
ATOM 846 C C . LEU A 1 106 ? -1.362 6.059 -2.004 1.00 96.19 106 LEU A C 1
ATOM 848 O O . LEU A 1 106 ? -1.648 6.191 -3.191 1.00 96.19 106 LEU A O 1
ATOM 852 N N . LEU A 1 107 ? -0.105 5.890 -1.580 1.00 96.06 107 LEU A N 1
ATOM 853 C CA . LEU A 1 107 ? 1.043 5.831 -2.492 1.00 96.06 107 LEU A CA 1
ATOM 854 C C . LEU A 1 107 ? 0.903 4.678 -3.495 1.00 96.06 107 LEU A C 1
ATOM 856 O O . LEU A 1 107 ? 1.135 4.882 -4.687 1.00 96.06 107 LEU A O 1
ATOM 860 N N . SER A 1 108 ? 0.428 3.518 -3.021 1.00 96.06 108 SER A N 1
ATOM 861 C CA . SER A 1 108 ? 0.193 2.331 -3.853 1.00 96.06 108 SER A CA 1
ATOM 862 C C . SER A 1 108 ? -0.787 2.613 -4.999 1.00 96.06 108 SER A C 1
ATOM 864 O O . SER A 1 108 ? -0.506 2.299 -6.152 1.00 96.06 108 SER A O 1
ATOM 866 N N . PHE A 1 109 ? -1.945 3.208 -4.696 1.00 94.19 109 PHE A N 1
ATOM 867 C CA . PHE A 1 109 ? -3.006 3.421 -5.686 1.00 94.19 109 PHE A CA 1
ATOM 868 C C . PHE A 1 109 ? -2.805 4.660 -6.556 1.00 94.19 109 PHE A C 1
ATOM 870 O O . PHE A 1 109 ? -3.147 4.626 -7.734 1.00 94.19 109 PHE A O 1
ATOM 877 N N . ILE A 1 110 ? -2.326 5.763 -5.977 1.00 94.38 110 ILE A N 1
ATOM 878 C CA . ILE A 1 110 ? -2.307 7.058 -6.667 1.00 94.38 110 ILE A CA 1
ATOM 879 C C . ILE A 1 110 ? -1.055 7.228 -7.515 1.00 94.38 110 ILE A C 1
ATOM 881 O O . ILE A 1 110 ? -1.140 7.817 -8.589 1.00 94.38 110 ILE A O 1
ATOM 885 N N . ILE A 1 111 ? 0.095 6.745 -7.045 1.00 94.25 111 ILE A N 1
ATOM 886 C CA . ILE A 1 111 ? 1.366 7.002 -7.723 1.00 94.25 111 ILE A CA 1
ATOM 887 C C . ILE A 1 111 ? 1.910 5.721 -8.338 1.00 94.25 111 ILE A C 1
ATOM 889 O O . ILE A 1 111 ? 2.167 5.680 -9.536 1.00 94.25 111 ILE A O 1
ATOM 893 N N . GLU A 1 112 ? 2.043 4.660 -7.550 1.00 94.44 112 GLU A N 1
ATOM 894 C CA . GLU A 1 112 ? 2.795 3.486 -7.986 1.00 94.44 112 GLU A CA 1
ATOM 895 C C . GLU A 1 112 ? 2.056 2.665 -9.048 1.00 94.44 112 GLU A C 1
ATOM 897 O O . GLU A 1 112 ? 2.608 2.409 -10.118 1.00 94.44 112 GLU A O 1
ATOM 902 N N . MET A 1 113 ? 0.777 2.347 -8.815 1.00 91.69 113 MET A N 1
ATOM 903 C CA . MET A 1 113 ? -0.062 1.622 -9.776 1.00 91.69 113 MET A CA 1
ATOM 904 C C . MET A 1 113 ? -0.141 2.306 -11.157 1.00 91.69 113 MET A C 1
ATOM 906 O O . MET A 1 113 ? 0.108 1.626 -12.155 1.00 91.69 113 MET A O 1
ATOM 910 N N . PRO A 1 114 ? -0.454 3.616 -11.278 1.00 92.94 114 PRO A N 1
ATOM 911 C CA . PRO A 1 114 ? -0.532 4.268 -12.585 1.00 92.94 114 PRO A CA 1
ATOM 912 C C . PRO A 1 114 ? 0.802 4.318 -13.327 1.00 92.94 114 PRO A C 1
ATOM 914 O O . PRO A 1 114 ? 0.818 4.122 -14.540 1.00 92.94 114 PRO A O 1
ATOM 917 N N . VAL A 1 115 ? 1.916 4.553 -12.623 1.00 93.56 115 VAL A N 1
ATOM 918 C CA . VAL A 1 115 ? 3.243 4.616 -13.255 1.00 93.56 115 VAL A CA 1
ATOM 919 C C . VAL A 1 115 ? 3.670 3.232 -13.754 1.00 93.56 115 VAL A C 1
ATOM 921 O O . VAL A 1 115 ? 4.115 3.113 -14.894 1.00 93.56 115 VAL A O 1
ATOM 924 N N . LEU A 1 116 ? 3.462 2.174 -12.962 1.00 92.00 116 LEU A N 1
ATOM 925 C CA . LEU A 1 116 ? 3.713 0.789 -13.387 1.00 92.00 116 LEU A CA 1
ATOM 926 C C . LEU A 1 116 ? 2.841 0.381 -14.578 1.00 92.00 116 LEU A C 1
ATOM 928 O O . LEU A 1 116 ? 3.339 -0.201 -15.540 1.00 92.00 116 LEU A O 1
ATOM 932 N N . LEU A 1 117 ? 1.546 0.707 -14.536 1.00 89.56 117 LEU A N 1
ATOM 933 C CA . LEU A 1 117 ? 0.624 0.401 -15.627 1.00 89.56 117 LEU A CA 1
ATOM 934 C C . LEU A 1 117 ? 1.009 1.144 -16.911 1.00 89.56 117 LEU A C 1
ATOM 936 O O . LEU A 1 117 ? 0.938 0.559 -17.991 1.00 89.56 117 LEU A O 1
ATOM 940 N N . PHE A 1 118 ? 1.435 2.404 -16.794 1.00 90.19 118 PHE A N 1
ATOM 941 C CA . PHE A 1 118 ? 1.916 3.198 -17.921 1.00 90.19 118 PHE A CA 1
ATOM 942 C C . PHE A 1 118 ? 3.116 2.530 -18.607 1.00 90.19 118 PHE A C 1
ATOM 944 O O . PHE A 1 118 ? 3.074 2.326 -19.818 1.00 90.19 118 PHE A O 1
ATOM 951 N N . ILE A 1 119 ? 4.132 2.114 -17.841 1.00 89.12 119 ILE A N 1
ATOM 952 C CA . ILE A 1 119 ? 5.326 1.443 -18.385 1.00 89.12 119 ILE A CA 1
ATOM 953 C C . ILE A 1 119 ? 4.966 0.096 -19.034 1.00 89.12 119 ILE A C 1
ATOM 955 O O . ILE A 1 119 ? 5.482 -0.224 -20.100 1.00 89.12 119 ILE A O 1
ATOM 959 N N . LEU A 1 120 ? 4.057 -0.677 -18.429 1.00 87.69 120 LEU A N 1
ATOM 960 C CA . LEU A 1 120 ? 3.658 -1.997 -18.937 1.00 87.69 120 LEU A CA 1
ATOM 961 C C . LEU A 1 120 ? 2.738 -1.952 -20.169 1.00 87.69 120 LEU A C 1
ATOM 963 O O . LEU A 1 120 ? 2.711 -2.914 -20.934 1.00 87.69 120 LEU A O 1
ATOM 967 N N . THR A 1 121 ? 1.951 -0.888 -20.344 1.00 87.00 121 THR A N 1
ATOM 968 C CA . THR A 1 121 ? 0.911 -0.815 -21.392 1.00 87.00 121 THR A CA 1
ATOM 969 C C . THR A 1 121 ? 1.372 -0.040 -22.628 1.00 87.00 121 THR A C 1
ATOM 971 O O . THR A 1 121 ? 0.768 -0.178 -23.695 1.00 87.00 121 THR A O 1
ATOM 974 N N . ASP A 1 122 ? 2.422 0.782 -22.522 1.00 86.12 122 ASP A N 1
ATOM 975 C CA . ASP A 1 122 ? 2.891 1.577 -23.656 1.00 86.12 122 ASP A CA 1
ATOM 976 C C . ASP A 1 122 ? 3.578 0.709 -24.723 1.00 86.12 122 ASP A C 1
ATOM 978 O O . ASP A 1 122 ? 4.760 0.375 -24.645 1.00 86.12 122 ASP A O 1
ATOM 982 N N . HIS A 1 123 ? 2.822 0.392 -25.775 1.00 75.12 123 HIS A N 1
ATOM 983 C CA . HIS A 1 123 ? 3.290 -0.367 -26.933 1.00 75.12 123 HIS A CA 1
ATOM 984 C C . HIS A 1 123 ? 4.426 0.306 -27.723 1.00 75.12 123 HIS A C 1
ATOM 986 O O . HIS A 1 123 ? 5.059 -0.365 -28.538 1.00 75.12 123 HIS A O 1
ATOM 992 N N . GLN A 1 124 ? 4.670 1.609 -27.541 1.00 73.81 124 GLN A N 1
ATOM 993 C CA . GLN A 1 124 ? 5.729 2.339 -28.252 1.00 73.81 124 GLN A CA 1
ATOM 994 C C . GLN A 1 124 ? 7.110 2.156 -27.609 1.00 73.81 124 GLN A C 1
ATOM 996 O O . GLN A 1 124 ? 8.130 2.450 -28.237 1.00 73.81 124 GLN A O 1
ATOM 1001 N N . VAL A 1 125 ? 7.163 1.663 -26.369 1.00 76.25 125 VAL A N 1
ATOM 1002 C CA . VAL A 1 125 ? 8.414 1.353 -25.679 1.00 76.25 125 VAL A CA 1
ATOM 1003 C C . VAL A 1 125 ? 8.856 -0.055 -26.066 1.00 76.25 125 VAL A C 1
ATOM 1005 O O . VAL A 1 125 ? 8.077 -1.006 -26.042 1.00 76.25 125 VAL A O 1
ATOM 1008 N N . ILE A 1 126 ? 10.139 -0.208 -26.406 1.00 79.19 126 ILE A N 1
ATOM 1009 C CA . ILE A 1 126 ? 10.750 -1.527 -26.601 1.00 79.19 126 ILE A CA 1
ATOM 1010 C C . ILE A 1 126 ? 10.754 -2.238 -25.242 1.00 79.19 126 ILE A C 1
ATOM 1012 O O . ILE A 1 126 ? 11.635 -2.001 -24.415 1.00 79.19 126 ILE A O 1
ATOM 1016 N N . CYS A 1 127 ? 9.743 -3.072 -25.002 1.00 81.31 127 CYS A N 1
ATOM 1017 C CA . CYS A 1 127 ? 9.575 -3.785 -23.742 1.00 81.31 127 CYS A CA 1
ATOM 1018 C C . CYS A 1 127 ? 10.356 -5.101 -23.781 1.00 81.31 127 CYS A C 1
ATOM 1020 O O . CYS A 1 127 ? 10.082 -5.991 -24.593 1.00 81.31 127 CYS A O 1
ATOM 1022 N N . MET A 1 128 ? 11.366 -5.223 -22.923 1.00 86.19 128 MET A N 1
ATOM 1023 C CA . MET A 1 128 ? 12.179 -6.433 -22.855 1.00 86.19 128 MET A CA 1
ATOM 1024 C C . MET A 1 128 ? 11.502 -7.517 -22.005 1.00 86.19 128 MET A C 1
ATOM 1026 O O . MET A 1 128 ? 10.825 -7.203 -21.029 1.00 86.19 128 MET A O 1
ATOM 1030 N N . PRO A 1 129 ? 11.724 -8.814 -22.295 1.00 88.81 129 PRO A N 1
ATOM 1031 C CA . PRO A 1 129 ? 11.113 -9.894 -21.516 1.00 88.81 129 PRO A CA 1
ATOM 1032 C C . PRO A 1 129 ? 11.460 -9.855 -20.021 1.00 88.81 129 PRO A C 1
ATOM 1034 O O . PRO A 1 129 ? 10.618 -10.177 -19.186 1.00 88.81 129 PRO A O 1
ATOM 1037 N N . LEU A 1 130 ? 12.690 -9.446 -19.681 1.00 90.31 130 LEU A N 1
ATOM 1038 C CA . LEU A 1 130 ? 13.123 -9.286 -18.292 1.00 90.31 130 LEU A CA 1
ATOM 1039 C C . LEU A 1 130 ? 12.361 -8.150 -17.591 1.00 90.31 130 LEU A C 1
ATOM 1041 O O . LEU A 1 130 ? 11.971 -8.323 -16.443 1.00 90.31 130 LEU A O 1
ATOM 1045 N N . GLU A 1 131 ? 12.080 -7.054 -18.298 1.00 89.94 131 GLU A N 1
ATOM 1046 C CA . GLU A 1 131 ? 11.354 -5.875 -17.802 1.00 89.94 131 GLU A CA 1
ATOM 1047 C C . GLU A 1 131 ? 9.928 -6.247 -17.409 1.00 89.94 131 GLU A C 1
ATOM 1049 O O . GLU A 1 131 ? 9.489 -6.008 -16.284 1.00 89.94 131 GLU A O 1
ATOM 1054 N N . MET A 1 132 ? 9.238 -6.970 -18.295 1.00 90.25 132 MET A N 1
ATOM 1055 C CA . MET A 1 132 ? 7.907 -7.494 -17.991 1.00 90.25 132 MET A CA 1
ATOM 1056 C C . MET A 1 132 ? 7.918 -8.439 -16.788 1.00 90.25 132 MET A C 1
ATOM 1058 O O . MET A 1 132 ? 6.989 -8.415 -15.980 1.00 90.25 132 MET A O 1
ATOM 1062 N N . ALA A 1 133 ? 8.950 -9.277 -16.656 1.00 93.56 133 ALA A N 1
ATOM 1063 C CA . ALA A 1 133 ? 9.047 -10.211 -15.543 1.00 93.56 133 ALA A CA 1
ATOM 1064 C C . ALA A 1 133 ? 9.222 -9.474 -14.208 1.00 93.56 133 ALA A C 1
ATOM 1066 O O . ALA A 1 133 ? 8.490 -9.754 -13.258 1.00 93.56 133 ALA A O 1
ATOM 1067 N N . VAL A 1 134 ? 10.149 -8.515 -14.128 1.00 95.00 134 VAL A N 1
ATOM 1068 C CA . VAL A 1 134 ? 10.437 -7.808 -12.872 1.00 95.00 134 VAL A CA 1
ATOM 1069 C C . VAL A 1 134 ? 9.321 -6.832 -12.485 1.00 95.00 134 VAL A C 1
ATOM 1071 O O . VAL A 1 134 ? 8.943 -6.797 -11.313 1.00 95.00 134 VAL A O 1
ATOM 1074 N N . HIS A 1 135 ? 8.705 -6.128 -13.443 1.00 93.38 135 HIS A N 1
ATOM 1075 C CA . HIS A 1 135 ? 7.509 -5.317 -13.184 1.00 93.38 135 HIS A CA 1
ATOM 1076 C C . HIS A 1 135 ? 6.294 -6.175 -12.825 1.00 93.38 135 HIS A C 1
ATOM 1078 O O . HIS A 1 135 ? 5.515 -5.797 -11.954 1.00 93.38 135 HIS A O 1
ATOM 1084 N N . GLY A 1 136 ? 6.140 -7.348 -13.445 1.00 92.75 136 GLY A N 1
ATOM 1085 C CA . GLY A 1 136 ? 5.087 -8.300 -13.098 1.00 92.75 136 GLY A CA 1
ATOM 1086 C C . GLY A 1 136 ? 5.218 -8.810 -11.661 1.00 92.75 136 GLY A C 1
ATOM 1087 O O . GLY A 1 136 ? 4.225 -8.886 -10.938 1.00 92.75 136 GLY A O 1
ATOM 1088 N N . VAL A 1 137 ? 6.443 -9.103 -11.212 1.00 95.50 137 VAL A N 1
ATOM 1089 C CA . VAL A 1 137 ? 6.717 -9.467 -9.812 1.00 95.50 137 VAL A CA 1
ATOM 1090 C C . VAL A 1 137 ? 6.400 -8.303 -8.869 1.00 95.50 137 VAL A C 1
ATOM 1092 O O . VAL A 1 137 ? 5.704 -8.519 -7.875 1.00 95.50 137 VAL A O 1
ATOM 1095 N N . LEU A 1 138 ? 6.834 -7.080 -9.194 1.00 93.94 138 LEU A N 1
ATOM 1096 C CA . LEU A 1 138 ? 6.536 -5.883 -8.398 1.00 93.94 138 LEU A CA 1
ATOM 1097 C C . LEU A 1 138 ? 5.021 -5.634 -8.288 1.00 93.94 138 LEU A C 1
ATOM 1099 O O . LEU A 1 138 ? 4.505 -5.383 -7.201 1.00 93.94 138 LEU A O 1
ATOM 1103 N N . LEU A 1 139 ? 4.281 -5.798 -9.388 1.00 93.94 139 LEU A N 1
ATOM 1104 C CA . LEU A 1 139 ? 2.825 -5.663 -9.420 1.00 93.94 139 LEU A CA 1
ATOM 1105 C C . LEU A 1 139 ? 2.125 -6.723 -8.555 1.00 93.94 139 LEU A C 1
ATOM 1107 O O . LEU A 1 139 ? 1.167 -6.413 -7.845 1.00 93.94 139 LEU A O 1
ATOM 1111 N N . CYS A 1 140 ? 2.609 -7.968 -8.574 1.00 94.94 140 CYS A N 1
ATOM 1112 C CA . CYS A 1 140 ? 2.103 -9.029 -7.702 1.00 94.94 140 CYS A CA 1
ATOM 1113 C C . CYS A 1 140 ? 2.309 -8.695 -6.217 1.00 94.94 140 CYS A C 1
ATOM 1115 O O . CYS A 1 140 ? 1.370 -8.851 -5.428 1.00 94.94 140 CYS A O 1
ATOM 1117 N N . PHE A 1 141 ? 3.496 -8.201 -5.838 1.00 96.00 141 PHE A N 1
ATOM 1118 C CA . PHE A 1 141 ? 3.743 -7.703 -4.481 1.00 96.00 141 PHE A CA 1
ATOM 1119 C C . PHE A 1 141 ? 2.764 -6.584 -4.134 1.00 96.00 141 PHE A C 1
ATOM 1121 O O . PHE A 1 141 ? 2.010 -6.728 -3.170 1.00 96.00 141 PHE A O 1
ATOM 1128 N N . LEU A 1 142 ? 2.671 -5.558 -4.980 1.00 95.25 142 LEU A N 1
ATOM 1129 C CA . LEU A 1 142 ? 1.805 -4.399 -4.780 1.00 95.25 142 LEU A CA 1
ATOM 1130 C C . LEU A 1 142 ? 0.339 -4.794 -4.541 1.00 95.25 142 LEU A C 1
ATOM 1132 O O . LEU A 1 142 ? -0.267 -4.358 -3.563 1.00 95.25 142 LEU A O 1
ATOM 1136 N N . ILE A 1 143 ? -0.228 -5.670 -5.376 1.00 95.25 143 ILE A N 1
ATOM 1137 C CA . ILE A 1 143 ? -1.608 -6.157 -5.216 1.00 95.25 143 ILE A CA 1
ATOM 1138 C C . ILE A 1 143 ? -1.763 -6.927 -3.899 1.00 95.25 143 ILE A C 1
ATOM 1140 O O . ILE A 1 143 ? -2.701 -6.670 -3.138 1.00 95.25 143 ILE A O 1
ATOM 1144 N N . SER A 1 144 ? -0.858 -7.867 -3.615 1.00 95.56 144 SER A N 1
ATOM 1145 C CA . SER A 1 144 ? -0.944 -8.696 -2.406 1.00 95.56 144 SER A CA 1
ATOM 1146 C C . SER A 1 144 ? -0.826 -7.867 -1.120 1.00 95.56 144 SER A C 1
ATOM 1148 O O . SER A 1 144 ? -1.569 -8.092 -0.160 1.00 95.56 144 SER A O 1
ATOM 1150 N N . GLU A 1 145 ? 0.041 -6.856 -1.116 1.00 96.25 145 GLU A N 1
ATOM 1151 C CA . GLU A 1 145 ? 0.247 -5.968 0.018 1.00 96.25 145 GLU A CA 1
ATOM 1152 C C . GLU A 1 145 ? -0.915 -4.991 0.193 1.00 96.25 145 GLU A C 1
ATOM 1154 O O . GLU A 1 145 ? -1.329 -4.770 1.326 1.00 96.25 145 GLU A O 1
ATOM 1159 N N . ILE A 1 146 ? -1.501 -4.454 -0.886 1.00 95.62 146 ILE A N 1
ATOM 1160 C CA . ILE A 1 146 ? -2.728 -3.642 -0.819 1.00 95.62 146 ILE A CA 1
ATOM 1161 C C . ILE A 1 146 ? -3.849 -4.429 -0.137 1.00 95.62 146 ILE A C 1
ATOM 1163 O O . ILE A 1 146 ? -4.549 -3.896 0.731 1.00 95.62 146 ILE A O 1
ATOM 1167 N N . VAL A 1 147 ? -4.026 -5.699 -0.512 1.00 95.88 147 VAL A N 1
ATOM 1168 C CA . VAL A 1 147 ? -5.050 -6.569 0.079 1.00 95.88 147 VAL A CA 1
ATOM 1169 C C . VAL A 1 147 ? -4.761 -6.788 1.564 1.00 95.88 147 VAL A C 1
ATOM 1171 O O . VAL A 1 147 ? -5.628 -6.522 2.402 1.00 95.88 147 VAL A O 1
ATOM 1174 N N . ALA A 1 148 ? -3.539 -7.203 1.909 1.00 95.19 148 ALA A N 1
ATOM 1175 C CA . ALA A 1 148 ? -3.137 -7.434 3.295 1.00 95.19 148 ALA A CA 1
ATOM 1176 C C . ALA A 1 148 ? -3.252 -6.160 4.156 1.00 95.19 148 ALA A C 1
ATOM 1178 O O . ALA A 1 148 ? -3.820 -6.200 5.249 1.00 95.19 148 ALA A O 1
ATOM 1179 N N . ALA A 1 149 ? -2.795 -5.017 3.645 1.00 94.19 149 ALA A N 1
ATOM 1180 C CA . ALA A 1 149 ? -2.866 -3.724 4.314 1.00 94.19 149 ALA A CA 1
ATOM 1181 C C . ALA A 1 149 ? -4.302 -3.230 4.473 1.00 94.19 149 ALA A C 1
ATOM 1183 O O . ALA A 1 149 ? -4.632 -2.663 5.509 1.00 94.19 149 ALA A O 1
ATOM 1184 N N . SER A 1 150 ? -5.188 -3.491 3.509 1.00 92.81 150 SER A N 1
ATOM 1185 C CA . SER A 1 150 ? -6.610 -3.158 3.639 1.00 92.81 150 SER A CA 1
ATOM 1186 C C . SER A 1 150 ? -7.273 -3.934 4.777 1.00 92.81 150 SER A C 1
ATOM 1188 O O . SER A 1 150 ? -8.080 -3.372 5.521 1.00 92.81 150 SER A O 1
ATOM 1190 N N . PHE A 1 151 ? -6.935 -5.217 4.940 1.00 92.69 151 PHE A N 1
ATOM 1191 C CA . PHE A 1 151 ? -7.407 -6.008 6.077 1.00 92.69 151 PHE A CA 1
ATOM 1192 C C . PHE A 1 151 ? -6.822 -5.505 7.399 1.00 92.69 151 PHE A C 1
ATOM 1194 O O . PHE A 1 151 ? -7.584 -5.270 8.338 1.00 92.69 151 PHE A O 1
ATOM 1201 N N . ALA A 1 152 ? -5.511 -5.268 7.453 1.00 91.06 152 ALA A N 1
ATOM 1202 C CA . ALA A 1 152 ? -4.834 -4.756 8.642 1.00 91.06 152 ALA A CA 1
ATOM 1203 C C . ALA A 1 152 ? -5.384 -3.382 9.067 1.00 91.06 152 ALA A C 1
ATOM 1205 O O . ALA A 1 152 ? -5.674 -3.159 10.239 1.00 91.06 152 ALA A O 1
ATOM 1206 N N . LEU A 1 153 ? -5.613 -2.474 8.112 1.00 91.19 153 LEU A N 1
ATOM 1207 C CA . LEU A 1 153 ? -6.167 -1.144 8.363 1.00 91.19 153 LEU A CA 1
ATOM 1208 C C . LEU A 1 153 ? -7.587 -1.217 8.931 1.00 91.19 153 LEU A C 1
ATOM 1210 O O . LEU A 1 153 ? -7.911 -0.496 9.874 1.00 91.19 153 LEU A O 1
ATOM 1214 N N . LYS A 1 154 ? -8.434 -2.097 8.381 1.00 89.88 154 LYS A N 1
ATOM 1215 C CA . LYS A 1 154 ? -9.795 -2.325 8.893 1.00 89.88 154 LYS A CA 1
ATOM 1216 C C . LYS A 1 154 ? -9.777 -2.859 10.322 1.00 89.88 154 LYS A C 1
ATOM 1218 O O . LYS A 1 154 ? -10.622 -2.457 11.119 1.00 89.88 154 LYS A O 1
ATOM 1223 N N . ASP A 1 155 ? -8.857 -3.764 10.633 1.00 87.75 155 ASP A N 1
ATOM 1224 C CA . ASP A 1 155 ? -8.717 -4.324 11.976 1.00 87.75 155 ASP A CA 1
ATOM 1225 C C . ASP A 1 155 ? -8.234 -3.267 12.983 1.00 87.75 155 ASP A C 1
ATOM 1227 O O . ASP A 1 155 ? -8.906 -3.003 13.984 1.00 87.75 155 ASP A O 1
ATOM 1231 N N . MET A 1 156 ? -7.170 -2.535 12.639 1.00 84.44 156 MET A N 1
ATOM 1232 C CA . MET A 1 156 ? -6.648 -1.428 13.446 1.00 84.44 156 MET A CA 1
ATOM 1233 C C . MET A 1 156 ? -7.684 -0.324 13.680 1.00 84.44 156 MET A C 1
ATOM 1235 O O . MET A 1 156 ? -7.835 0.155 14.802 1.00 84.44 156 MET A O 1
ATOM 1239 N N . ALA A 1 157 ? -8.450 0.063 12.656 1.00 85.94 157 ALA A N 1
ATOM 1240 C CA . ALA A 1 157 ? -9.499 1.071 12.801 1.00 85.94 157 ALA A CA 1
ATOM 1241 C C . ALA A 1 157 ? -10.590 0.626 13.791 1.00 85.94 157 ALA A C 1
ATOM 1243 O O . ALA A 1 157 ? -11.076 1.435 14.583 1.00 85.94 157 ALA A O 1
ATOM 1244 N N . LYS A 1 158 ? -10.943 -0.668 13.804 1.00 85.81 158 LYS A N 1
ATOM 1245 C CA . LYS A 1 158 ? -11.875 -1.231 14.794 1.00 85.81 158 LYS A CA 1
ATOM 1246 C C . LYS A 1 158 ? -11.275 -1.248 16.198 1.00 85.81 158 LYS A C 1
ATOM 1248 O O . LYS A 1 158 ? -12.012 -1.032 17.158 1.00 85.81 158 LYS A O 1
ATOM 1253 N N . HIS A 1 159 ? -9.980 -1.530 16.342 1.00 78.50 159 HIS A N 1
ATOM 1254 C CA . HIS A 1 159 ? -9.289 -1.486 17.638 1.00 78.50 159 HIS A CA 1
ATOM 1255 C C . HIS A 1 159 ? -9.280 -0.073 18.200 1.00 78.50 159 HIS A C 1
ATOM 1257 O O . HIS A 1 159 ? -9.690 0.135 19.340 1.00 78.50 159 HIS A O 1
ATOM 1263 N N . LEU A 1 160 ? -8.928 0.899 17.363 1.00 79.62 160 LEU A N 1
ATOM 1264 C CA . LEU A 1 160 ? -8.931 2.305 17.725 1.00 79.62 160 LEU A CA 1
ATOM 1265 C C . LEU A 1 160 ? -10.342 2.784 18.104 1.00 79.62 160 LEU A C 1
ATOM 1267 O O . LEU A 1 160 ? -10.514 3.403 19.149 1.00 79.62 160 LEU A O 1
ATOM 1271 N N . ALA A 1 161 ? -11.370 2.428 17.325 1.00 80.62 161 ALA A N 1
ATOM 1272 C CA . ALA A 1 161 ? -12.761 2.748 17.651 1.00 80.62 161 ALA A CA 1
ATOM 1273 C C . ALA A 1 161 ? -13.206 2.132 18.990 1.00 80.62 161 ALA A C 1
ATOM 1275 O O . ALA A 1 161 ? -13.870 2.801 19.779 1.00 80.62 161 ALA A O 1
ATOM 1276 N N . ARG A 1 162 ? -12.803 0.885 19.279 1.00 74.75 162 ARG A N 1
ATOM 1277 C CA . ARG A 1 162 ? -13.061 0.234 20.573 1.00 74.75 162 ARG A CA 1
ATOM 1278 C C . ARG A 1 162 ? -12.350 0.941 21.723 1.00 74.75 162 ARG A C 1
ATOM 1280 O O . ARG A 1 162 ? -12.965 1.136 22.762 1.00 74.75 162 ARG A O 1
ATOM 1287 N N . GLN A 1 163 ? -11.095 1.347 21.548 1.00 74.50 163 GLN A N 1
ATOM 1288 C CA . GLN A 1 163 ? -10.359 2.087 22.574 1.00 74.50 163 GLN A CA 1
ATOM 1289 C C . GLN A 1 163 ? -10.978 3.459 22.834 1.00 74.50 163 GLN A C 1
ATOM 1291 O O . GLN A 1 163 ? -11.191 3.802 23.989 1.00 74.50 163 GLN A O 1
ATOM 1296 N N . PHE A 1 164 ? -11.347 4.212 21.794 1.00 74.56 164 PHE A N 1
ATOM 1297 C CA . PHE A 1 164 ? -12.072 5.475 21.966 1.00 74.56 164 PHE A CA 1
ATOM 1298 C C . PHE A 1 164 ? -13.405 5.274 22.678 1.00 74.56 164 PHE A C 1
ATOM 1300 O O . PHE A 1 164 ? -13.740 6.043 23.577 1.00 74.56 164 PHE A O 1
ATOM 1307 N N . TYR A 1 165 ? -14.139 4.223 22.311 1.00 73.00 165 TYR A N 1
ATOM 1308 C CA . TYR A 1 165 ? -15.376 3.860 22.984 1.00 73.00 165 TYR A CA 1
ATOM 1309 C C . TYR A 1 165 ? -15.113 3.598 24.473 1.00 73.00 165 TYR A C 1
ATOM 1311 O O . TYR A 1 165 ? -15.695 4.279 25.307 1.00 73.00 165 TYR A O 1
ATOM 1319 N N . LEU A 1 166 ? -14.174 2.710 24.822 1.00 67.50 166 LEU A N 1
ATOM 1320 C CA . LEU A 1 166 ? -13.826 2.385 26.212 1.00 67.50 166 LEU A CA 1
ATOM 1321 C C . LEU A 1 166 ? -13.304 3.590 27.007 1.00 67.50 166 LEU A C 1
ATOM 1323 O O . LEU A 1 166 ? -13.765 3.813 28.120 1.00 67.50 166 LEU A O 1
ATOM 1327 N N . VAL A 1 167 ? -12.421 4.413 26.439 1.00 67.62 167 VAL A N 1
ATOM 1328 C CA . VAL A 1 167 ? -11.923 5.644 27.081 1.00 67.62 167 VAL A CA 1
ATOM 1329 C C . VAL A 1 167 ? -13.062 6.636 27.324 1.00 67.62 167 VAL A C 1
ATOM 1331 O O . VAL A 1 167 ? -13.073 7.322 28.342 1.00 67.62 167 VAL A O 1
ATOM 1334 N N . GLN A 1 168 ? -14.071 6.687 26.452 1.00 60.06 168 GLN A N 1
ATOM 1335 C CA . GLN A 1 168 ? -15.278 7.482 26.689 1.00 60.06 168 GLN A CA 1
ATOM 1336 C C . GLN A 1 168 ? -16.140 6.928 27.844 1.00 60.06 168 GLN A C 1
ATOM 1338 O O . GLN A 1 168 ? -16.835 7.706 28.505 1.00 60.06 168 GLN A O 1
ATOM 1343 N N . PHE A 1 169 ? -16.096 5.616 28.107 1.00 57.50 169 PHE A N 1
ATOM 1344 C CA . PHE A 1 169 ? -16.730 4.992 29.278 1.00 57.50 169 PHE A CA 1
ATOM 1345 C C . PHE A 1 169 ? -15.934 5.195 30.565 1.00 57.50 169 PHE A C 1
ATOM 1347 O O . PHE A 1 169 ? -16.532 5.446 31.606 1.00 57.50 169 PHE A O 1
ATOM 1354 N N . GLU A 1 170 ? -14.610 5.087 30.498 1.00 56.88 170 GLU A N 1
ATOM 1355 C CA . GLU A 1 170 ? -13.718 5.131 31.659 1.00 56.88 170 GLU A CA 1
ATOM 1356 C C . GLU A 1 170 ? -13.411 6.573 32.097 1.00 56.88 170 GLU A C 1
ATOM 1358 O O . GLU A 1 170 ? -13.405 6.878 33.287 1.00 56.88 170 GLU A O 1
ATOM 1363 N N . GLY A 1 171 ? -13.288 7.505 31.143 1.00 52.22 171 GLY A N 1
ATOM 1364 C CA . GLY A 1 171 ? -13.114 8.946 31.379 1.00 52.22 171 GLY A CA 1
ATOM 1365 C C . GLY A 1 171 ? -14.353 9.660 31.936 1.00 52.22 171 GLY A C 1
ATOM 1366 O O . GLY A 1 171 ? -14.322 10.865 32.184 1.00 52.22 171 GLY A O 1
ATOM 1367 N N . ARG A 1 172 ? -15.453 8.933 32.152 1.00 47.31 172 ARG A N 1
ATOM 1368 C CA . ARG A 1 172 ? -16.596 9.377 32.951 1.00 47.31 172 ARG A CA 1
ATOM 1369 C C . ARG A 1 172 ? -16.818 8.341 34.052 1.00 47.31 172 ARG A C 1
ATOM 1371 O O . ARG A 1 172 ? -17.477 7.338 33.768 1.00 47.31 172 ARG A O 1
ATOM 1378 N N . PRO A 1 173 ? -16.298 8.552 35.279 1.00 41.31 173 PRO A N 1
ATOM 1379 C CA . PRO A 1 173 ? -16.479 7.590 36.356 1.00 41.31 173 PRO A CA 1
ATOM 1380 C C . PRO A 1 173 ? -17.981 7.364 36.531 1.00 41.31 173 PRO A C 1
ATOM 1382 O O . PRO A 1 173 ? -18.728 8.293 36.829 1.00 41.31 173 PRO A O 1
ATOM 1385 N N . GLY A 1 174 ? -18.415 6.141 36.228 1.00 53.25 174 GLY A N 1
ATOM 1386 C CA . GLY A 1 174 ? -19.798 5.718 36.369 1.00 53.25 174 GLY A CA 1
ATOM 1387 C C . GLY A 1 174 ? -20.664 5.649 35.111 1.00 53.25 174 GLY A C 1
ATOM 1388 O O . GLY A 1 174 ? -21.819 5.357 35.314 1.00 53.25 174 GLY A O 1
ATOM 1389 N N . ARG A 1 175 ? -20.222 5.843 33.846 1.00 49.91 175 ARG A N 1
ATOM 1390 C CA . ARG A 1 175 ? -21.155 5.860 32.671 1.00 49.91 175 ARG A CA 1
ATOM 1391 C C . ARG A 1 175 ? -21.358 4.570 31.852 1.00 49.91 175 ARG A C 1
ATOM 1393 O O . ARG A 1 175 ? -22.217 4.561 30.974 1.00 49.91 175 ARG A O 1
ATOM 1400 N N . GLY A 1 176 ? -20.668 3.471 32.165 1.00 49.44 176 GLY A N 1
ATOM 1401 C CA . GLY A 1 176 ? -20.938 2.148 31.560 1.00 49.44 176 GLY A CA 1
ATOM 1402 C C . GLY A 1 176 ? -22.228 1.496 32.047 1.00 49.44 176 GLY A C 1
ATOM 1403 O O . GLY A 1 176 ? -23.023 1.010 31.246 1.00 49.44 176 GLY A O 1
ATOM 1404 N N . ALA A 1 177 ? -22.472 1.561 33.354 1.00 52.34 177 ALA A N 1
ATOM 1405 C CA . ALA A 1 177 ? -23.703 1.072 33.961 1.00 52.34 177 ALA A CA 1
ATOM 1406 C C . ALA A 1 177 ? -24.948 1.913 33.582 1.00 52.34 177 ALA A C 1
ATOM 1408 O O . ALA A 1 177 ? -25.944 1.301 33.223 1.00 52.34 177 ALA A O 1
ATOM 1409 N N . PRO A 1 178 ? -24.914 3.261 33.527 1.00 55.50 178 PRO A N 1
ATOM 1410 C CA . PRO A 1 178 ? -26.039 4.115 33.153 1.00 55.50 178 PRO A CA 1
ATOM 1411 C C . PRO A 1 178 ? -26.601 3.889 31.764 1.00 55.50 178 PRO A C 1
ATOM 1413 O O . PRO A 1 178 ? -27.790 4.075 31.596 1.00 55.50 178 PRO A O 1
ATOM 1416 N N . VAL A 1 179 ? -25.807 3.513 30.754 1.00 59.81 179 VAL A N 1
ATOM 1417 C CA . VAL A 1 179 ? -26.363 3.288 29.403 1.00 59.81 179 VAL A CA 1
ATOM 1418 C C . VAL A 1 179 ? -27.162 1.986 29.362 1.00 59.81 179 VAL A C 1
ATOM 1420 O O . VAL A 1 179 ? -28.276 1.970 28.846 1.00 59.81 179 VAL A O 1
ATOM 1423 N N . VAL A 1 180 ? -26.632 0.918 29.965 1.00 63.56 180 VAL A N 1
ATOM 1424 C CA . VAL A 1 180 ? -27.333 -0.370 30.099 1.00 63.56 180 VAL A CA 1
ATOM 1425 C C . VAL A 1 180 ? -28.530 -0.241 31.047 1.00 63.56 180 VAL A C 1
ATOM 1427 O O . VAL A 1 180 ? -29.605 -0.749 30.755 1.00 63.56 180 VAL A O 1
ATOM 1430 N N . PHE A 1 181 ? -28.373 0.492 32.148 1.00 65.06 181 PHE A N 1
ATOM 1431 C CA . PHE A 1 181 ? -29.434 0.817 33.102 1.00 65.06 181 PHE A CA 1
ATOM 1432 C C . PHE A 1 181 ? -30.526 1.676 32.465 1.00 65.06 181 PHE A C 1
ATOM 1434 O O . PHE A 1 181 ? -31.700 1.376 32.621 1.00 65.06 181 PHE A O 1
ATOM 1441 N N . MET A 1 182 ? -30.161 2.691 31.681 1.00 66.50 182 MET A N 1
ATOM 1442 C CA . MET A 1 182 ? -31.114 3.528 30.957 1.00 66.50 182 MET A CA 1
ATOM 1443 C C . MET A 1 182 ? -31.866 2.715 29.906 1.00 66.50 182 MET A C 1
ATOM 1445 O O . MET A 1 182 ? -33.069 2.889 29.785 1.00 66.50 182 MET A O 1
ATOM 1449 N N . GLN A 1 183 ? -31.209 1.796 29.189 1.00 66.94 183 GLN A N 1
ATOM 1450 C CA . GLN A 1 183 ? -31.900 0.874 28.281 1.00 66.94 183 GLN A CA 1
ATOM 1451 C C . GLN A 1 183 ? -32.862 -0.054 29.033 1.00 66.94 183 GLN A C 1
ATOM 1453 O O . GLN A 1 183 ? -34.026 -0.137 28.650 1.00 66.94 183 GLN A O 1
ATOM 1458 N N . LEU A 1 184 ? -32.412 -0.675 30.128 1.00 69.94 184 LEU A N 1
ATOM 1459 C CA . LEU A 1 184 ? -33.229 -1.560 30.961 1.00 69.94 184 LEU A CA 1
ATOM 1460 C C . LEU A 1 184 ? -34.448 -0.832 31.545 1.00 69.94 184 LEU A C 1
ATOM 1462 O O . LEU A 1 184 ? -35.568 -1.324 31.464 1.00 69.94 184 LEU A O 1
ATOM 1466 N N . ILE A 1 185 ? -34.256 0.355 32.117 1.00 69.88 185 ILE A N 1
ATOM 1467 C CA . ILE A 1 185 ? -35.353 1.127 32.707 1.00 69.88 185 ILE A CA 1
ATOM 1468 C C . ILE A 1 185 ? -36.274 1.662 31.625 1.00 69.88 185 ILE A C 1
ATOM 1470 O O . ILE A 1 185 ? -37.486 1.630 31.808 1.00 69.88 185 ILE A O 1
ATOM 1474 N N . ASN A 1 186 ? -35.736 2.128 30.498 1.00 70.75 186 ASN A N 1
ATOM 1475 C CA . ASN A 1 186 ? -36.576 2.589 29.405 1.00 70.75 186 ASN A CA 1
ATOM 1476 C C . ASN A 1 186 ? -37.420 1.440 28.841 1.00 70.75 186 ASN A C 1
ATOM 1478 O O . ASN A 1 186 ? -38.553 1.693 28.477 1.00 70.75 186 ASN A O 1
ATOM 1482 N N . GLU A 1 187 ? -36.937 0.193 28.836 1.00 74.62 187 GLU A N 1
ATOM 1483 C CA . GLU A 1 187 ? -37.729 -0.996 28.479 1.00 74.62 187 GLU A CA 1
ATOM 1484 C C . GLU A 1 187 ? -38.819 -1.308 29.523 1.00 74.62 187 GLU A C 1
ATOM 1486 O O . GLU A 1 187 ? -39.974 -1.530 29.163 1.00 74.62 187 GLU A O 1
ATOM 1491 N N . VAL A 1 188 ? -38.495 -1.241 30.819 1.00 73.75 188 VAL A N 1
ATOM 1492 C CA . VAL A 1 188 ? -39.443 -1.508 31.923 1.00 73.75 188 VAL A CA 1
ATOM 1493 C C . VAL A 1 188 ? -40.514 -0.413 32.061 1.00 73.75 188 VAL A C 1
ATOM 1495 O O . VAL A 1 188 ? -41.664 -0.693 32.416 1.00 73.75 188 VAL A O 1
ATOM 1498 N N . LEU A 1 189 ? -40.153 0.844 31.794 1.00 73.31 189 LEU A N 1
ATOM 1499 C CA . LEU A 1 189 ? -40.996 2.021 32.016 1.00 73.31 189 LEU A CA 1
ATOM 1500 C C . LEU A 1 189 ? -41.532 2.656 30.723 1.00 73.31 189 LEU A C 1
ATOM 1502 O O . LEU A 1 189 ? -42.300 3.611 30.830 1.00 73.31 189 LEU A O 1
ATOM 1506 N N . HIS A 1 190 ? -41.236 2.102 29.536 1.00 72.38 190 HIS A N 1
ATOM 1507 C CA . HIS A 1 190 ? -41.680 2.630 28.231 1.00 72.38 190 HIS A CA 1
ATOM 1508 C C . HIS A 1 190 ? -43.197 2.874 28.147 1.00 72.38 190 HIS A C 1
ATOM 1510 O O . HIS A 1 190 ? -43.672 3.748 27.422 1.00 72.38 190 HIS A O 1
ATOM 1516 N N . GLU A 1 191 ? -43.983 2.074 28.872 1.00 70.00 191 GLU A N 1
ATOM 1517 C CA . GLU A 1 191 ? -45.447 2.159 28.890 1.00 70.00 191 GLU A CA 1
ATOM 1518 C C . GLU A 1 191 ? -45.969 3.445 29.559 1.00 70.00 191 GLU A C 1
ATOM 1520 O O . GLU A 1 191 ? -47.102 3.859 29.303 1.00 70.00 191 GLU A O 1
ATOM 1525 N N . HIS A 1 192 ? -45.149 4.119 30.372 1.00 69.44 192 HIS A N 1
ATOM 1526 C CA . HIS A 1 192 ? -45.532 5.330 31.092 1.00 69.44 192 HIS A CA 1
ATOM 1527 C C . HIS A 1 192 ? -44.980 6.581 30.403 1.00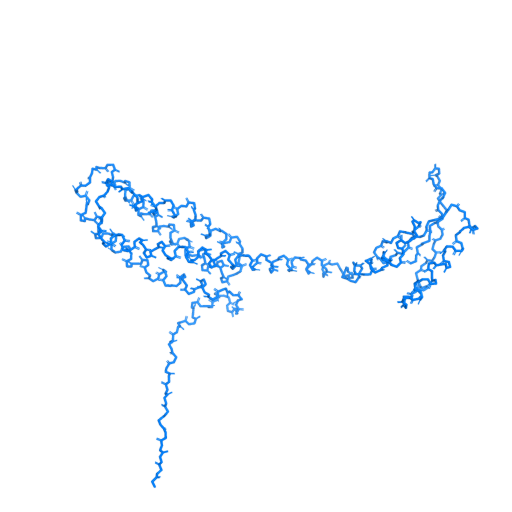 69.44 192 HIS A C 1
ATOM 1529 O O . HIS A 1 192 ? -43.909 7.078 30.733 1.00 69.44 192 HIS A O 1
ATOM 1535 N N . LYS A 1 193 ? -45.771 7.170 29.498 1.00 63.94 193 LYS A N 1
ATOM 1536 C CA . LYS A 1 193 ? -45.415 8.400 28.753 1.00 63.94 193 LYS A CA 1
ATOM 1537 C C . LYS A 1 193 ? -45.080 9.624 29.624 1.00 63.94 193 LYS A C 1
ATOM 1539 O O . LYS A 1 193 ? -44.577 10.613 29.106 1.00 63.94 193 LYS A O 1
ATOM 1544 N N . LYS A 1 194 ? -45.398 9.574 30.921 1.00 66.50 194 LYS A N 1
ATOM 1545 C CA . LYS A 1 194 ? -45.178 10.638 31.912 1.00 66.50 194 LYS A CA 1
ATOM 1546 C C . LYS A 1 194 ? -43.917 10.425 32.772 1.00 66.50 194 LYS A C 1
ATOM 1548 O O . LYS A 1 194 ? -43.707 11.153 33.739 1.00 66.50 194 LYS A O 1
ATOM 1553 N N . VAL A 1 195 ? -43.095 9.426 32.441 1.00 65.06 195 VAL A N 1
ATOM 1554 C CA . VAL A 1 195 ? -41.858 9.084 33.155 1.00 65.06 195 VAL A CA 1
ATOM 1555 C C . VAL A 1 195 ? -40.667 9.299 32.225 1.00 65.06 195 VAL A C 1
ATOM 1557 O O . VAL A 1 195 ? -40.598 8.714 31.147 1.00 65.06 195 VAL A O 1
ATOM 1560 N N . LEU A 1 196 ? -39.730 10.147 32.637 1.00 64.06 196 LEU A N 1
ATOM 1561 C CA . LEU A 1 196 ? -38.502 10.457 31.917 1.00 64.06 196 LEU A CA 1
ATOM 1562 C C . LEU A 1 196 ? -37.307 9.900 32.691 1.00 64.06 196 LEU A C 1
ATOM 1564 O O . LEU A 1 196 ? -37.107 10.217 33.856 1.00 64.06 196 LEU A O 1
ATOM 1568 N N . VAL A 1 197 ? -36.483 9.084 32.044 1.00 64.50 197 VAL A N 1
ATOM 1569 C CA . VAL A 1 197 ? -35.293 8.490 32.668 1.00 64.50 197 VAL A CA 1
ATOM 1570 C C . VAL A 1 197 ? -34.065 9.267 32.207 1.00 64.50 197 VAL A C 1
ATOM 1572 O O . VAL A 1 197 ? -33.805 9.347 31.004 1.00 64.50 197 VAL A O 1
ATOM 1575 N N . TYR A 1 198 ? -33.299 9.836 33.141 1.00 58.06 198 TYR A N 1
ATOM 1576 C CA . TYR A 1 198 ? -32.075 10.575 32.833 1.00 58.06 198 TYR A CA 1
ATOM 1577 C C . TYR A 1 198 ? -30.895 10.074 33.669 1.00 58.06 198 TYR A C 1
ATOM 1579 O O . TYR A 1 198 ? -30.760 10.391 34.851 1.00 58.06 198 TYR A O 1
ATOM 1587 N N . LEU A 1 199 ? -29.992 9.336 33.014 1.00 58.41 199 LEU A N 1
ATOM 1588 C CA . LEU A 1 199 ? -28.802 8.725 33.617 1.00 58.41 199 LEU A CA 1
ATOM 1589 C C . LEU A 1 199 ? -29.153 7.789 34.785 1.00 58.41 199 LEU A C 1
ATOM 1591 O O . LEU A 1 199 ? -29.557 6.658 34.540 1.00 58.41 199 LEU A O 1
ATOM 1595 N N . GLU A 1 200 ? -28.968 8.241 36.024 1.00 59.53 200 GLU A N 1
ATOM 1596 C CA . GLU A 1 200 ? -29.238 7.470 37.246 1.00 59.53 200 GLU A CA 1
ATOM 1597 C C . GLU A 1 200 ? -30.586 7.826 37.881 1.00 59.53 200 GLU A C 1
ATOM 1599 O O . GLU A 1 200 ? -31.016 7.126 38.790 1.00 59.53 200 GLU A O 1
ATOM 1604 N N . ASN A 1 201 ? -31.259 8.866 37.376 1.00 62.75 201 ASN A N 1
ATOM 1605 C CA . ASN A 1 201 ? -32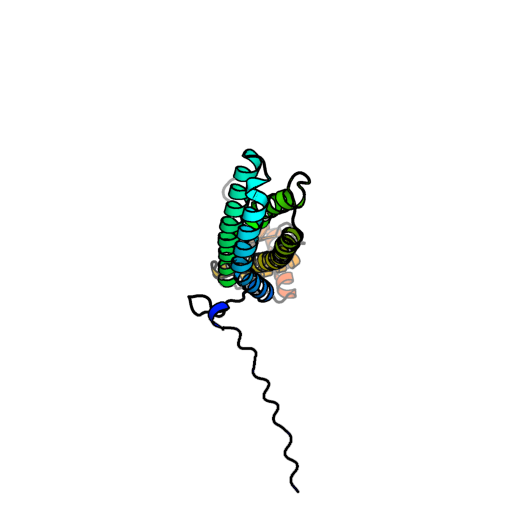.459 9.412 37.987 1.00 62.75 201 ASN A CA 1
ATOM 1606 C C . ASN A 1 201 ? -33.709 9.103 37.155 1.00 62.75 201 ASN A C 1
ATOM 1608 O O . ASN A 1 201 ? -33.704 9.247 35.925 1.00 62.75 201 ASN A O 1
ATOM 1612 N N . ILE A 1 202 ? -34.802 8.748 37.825 1.00 67.94 202 ILE A N 1
ATOM 1613 C CA . ILE A 1 202 ? -36.125 8.616 37.202 1.00 67.94 202 ILE A CA 1
ATOM 1614 C C . ILE A 1 202 ? -36.948 9.843 37.575 1.00 67.94 202 ILE A C 1
ATOM 1616 O O . ILE A 1 202 ? -37.137 10.137 38.750 1.00 67.94 202 ILE A O 1
ATOM 1620 N N . LEU A 1 203 ? -37.450 10.546 36.566 1.00 71.62 203 LEU A N 1
ATOM 1621 C CA . LEU A 1 203 ? -38.242 11.755 36.708 1.00 71.62 203 LEU A CA 1
ATOM 1622 C C . LEU A 1 203 ? -39.698 11.470 36.352 1.00 71.62 203 LEU A C 1
ATOM 1624 O O . LEU A 1 203 ? -40.009 11.094 35.224 1.00 71.62 203 LEU A O 1
ATOM 1628 N N . ILE A 1 204 ? -40.598 11.632 37.312 1.00 70.00 204 ILE A N 1
ATOM 1629 C CA . ILE A 1 204 ? -42.033 11.376 37.125 1.00 70.00 204 ILE A CA 1
ATOM 1630 C C . ILE A 1 204 ? -42.761 12.714 37.110 1.00 70.00 204 ILE A C 1
ATOM 1632 O O . ILE A 1 204 ? -42.655 13.444 38.090 1.00 70.00 204 ILE A O 1
ATOM 1636 N N . TYR A 1 205 ? -43.503 13.008 36.038 1.00 66.06 205 TYR A N 1
ATOM 1637 C CA . TYR A 1 205 ? -44.245 14.261 35.864 1.00 66.06 205 TYR A CA 1
ATOM 1638 C C . TYR A 1 205 ? -45.765 14.050 35.957 1.00 66.06 205 TYR A C 1
ATOM 1640 O O . TYR A 1 205 ? -46.330 13.265 35.193 1.00 66.06 205 TYR A O 1
ATOM 1648 N N . THR A 1 206 ? -46.462 14.785 36.830 1.00 68.06 206 THR A N 1
ATOM 1649 C CA . THR A 1 206 ? -47.942 14.814 36.860 1.00 68.06 206 THR A CA 1
ATOM 1650 C C . THR A 1 206 ? -48.506 16.214 37.080 1.00 68.06 206 THR A C 1
ATOM 1652 O O . THR A 1 206 ? -47.878 17.040 37.725 1.00 68.06 206 THR A O 1
ATOM 1655 N N . GLU A 1 207 ? -49.711 16.473 36.568 1.00 69.44 207 GLU A N 1
ATOM 1656 C CA . GLU A 1 207 ? -50.377 17.782 36.690 1.00 69.44 207 GLU A CA 1
ATOM 1657 C C . GLU A 1 207 ? -51.044 17.978 38.060 1.00 69.44 207 GLU A C 1
ATOM 1659 O O . GLU A 1 207 ? -51.087 19.085 38.587 1.00 69.44 207 GLU A O 1
ATOM 1664 N N . THR A 1 208 ? -51.530 16.896 38.679 1.00 65.94 208 THR A N 1
ATOM 1665 C CA . THR A 1 208 ? -52.207 16.935 39.983 1.00 65.94 208 THR A CA 1
ATOM 1666 C C . THR A 1 208 ? -51.531 16.016 41.001 1.00 65.94 208 THR A C 1
ATOM 1668 O O . THR A 1 208 ? -50.799 15.082 40.650 1.00 65.94 208 THR A O 1
ATOM 1671 N N . MET A 1 209 ? -51.760 16.297 42.288 1.00 63.78 209 MET A N 1
ATOM 1672 C CA . MET A 1 209 ? -51.300 15.454 43.399 1.00 63.78 209 MET A CA 1
ATOM 1673 C C . MET A 1 209 ? -52.055 14.132 43.491 1.00 63.78 209 MET A C 1
ATOM 1675 O O . MET A 1 209 ? -51.447 13.096 43.770 1.00 63.78 209 MET A O 1
ATOM 1679 N N . ASP A 1 210 ? -53.354 14.166 43.202 1.00 70.38 210 ASP A N 1
ATOM 1680 C CA . ASP A 1 210 ? -54.218 12.988 43.227 1.00 70.38 210 ASP A CA 1
ATOM 1681 C C . ASP A 1 210 ? -53.788 11.949 42.176 1.00 70.38 210 ASP A C 1
ATOM 1683 O O . ASP A 1 210 ? -53.880 10.748 42.428 1.00 70.38 210 ASP A O 1
ATOM 1687 N N . ASP A 1 211 ? -53.206 12.395 41.055 1.00 70.56 211 ASP A N 1
ATOM 1688 C CA . ASP A 1 211 ? -52.632 11.524 40.020 1.00 70.56 211 ASP A CA 1
ATOM 1689 C C . ASP A 1 211 ? -51.172 11.112 40.294 1.00 70.56 211 ASP A C 1
ATOM 1691 O O . ASP A 1 211 ? -50.696 10.107 39.757 1.00 70.56 211 ASP A O 1
ATOM 1695 N N . HIS A 1 212 ? -50.438 11.867 41.120 1.00 70.12 212 HIS A N 1
ATOM 1696 C CA . HIS A 1 212 ? -49.010 11.634 41.367 1.00 70.12 212 HIS A CA 1
ATOM 1697 C C . HIS A 1 212 ? -48.764 10.366 42.187 1.00 70.12 212 HIS A C 1
ATOM 1699 O O . HIS A 1 212 ? -48.006 9.480 41.791 1.00 70.12 212 HIS A O 1
ATOM 1705 N N . VAL A 1 213 ? -49.441 10.261 43.331 1.00 73.31 213 VAL A N 1
ATOM 1706 C CA . VAL A 1 213 ? -49.295 9.150 44.280 1.00 73.31 213 VAL A CA 1
ATOM 1707 C C . VAL A 1 213 ? -49.569 7.778 43.643 1.00 73.31 213 VAL A C 1
ATOM 1709 O O . VAL A 1 213 ? -48.754 6.868 43.841 1.00 73.31 213 VAL A O 1
ATOM 1712 N N . PRO A 1 214 ? -50.661 7.572 42.875 1.00 78.81 214 PRO A N 1
ATOM 1713 C CA . PRO A 1 214 ? -50.896 6.287 42.221 1.00 78.81 214 PRO A CA 1
ATOM 1714 C C . PRO A 1 214 ? -49.861 5.977 41.129 1.00 78.81 214 PRO A C 1
ATOM 1716 O O . PRO A 1 214 ? -49.471 4.817 41.001 1.00 78.81 214 PRO A O 1
ATOM 1719 N N . LEU A 1 215 ? -49.360 6.976 40.392 1.00 75.88 215 LEU A N 1
ATOM 1720 C CA . LEU A 1 215 ? -48.343 6.763 39.355 1.00 75.88 215 LEU A CA 1
ATOM 1721 C C . LEU A 1 215 ? -46.982 6.379 39.951 1.00 75.88 215 LEU A C 1
ATOM 1723 O O . LEU A 1 215 ? -46.359 5.423 39.492 1.00 75.88 215 LEU A O 1
ATOM 1727 N N . VAL A 1 216 ? -46.541 7.064 41.012 1.00 77.12 216 VAL A N 1
ATOM 1728 C CA . VAL A 1 216 ? -45.304 6.713 41.732 1.00 77.12 216 VAL A CA 1
ATOM 1729 C C . VAL A 1 216 ? -45.393 5.290 42.281 1.00 77.12 216 VAL A C 1
ATOM 1731 O O . VAL A 1 216 ? -44.450 4.514 42.132 1.00 77.12 216 VAL A O 1
ATOM 1734 N N . ARG A 1 217 ? -46.542 4.908 42.855 1.00 80.38 217 ARG A N 1
ATOM 1735 C CA . ARG A 1 217 ? -46.779 3.539 43.333 1.00 80.38 217 ARG A CA 1
ATOM 1736 C C . ARG A 1 217 ? -46.616 2.511 42.212 1.00 80.38 217 ARG A C 1
ATOM 1738 O O . ARG A 1 217 ? -45.884 1.545 42.396 1.00 80.38 217 ARG A O 1
ATOM 1745 N N . GLN A 1 218 ? -47.235 2.739 41.054 1.00 81.25 218 GLN A N 1
ATOM 1746 C CA . GLN A 1 218 ? -47.123 1.834 39.903 1.00 81.25 218 GLN A CA 1
ATOM 1747 C C . GLN A 1 218 ? -45.683 1.713 39.387 1.00 81.25 218 GLN A C 1
ATOM 1749 O O . GLN A 1 218 ? -45.226 0.612 39.075 1.00 81.25 218 GLN A O 1
ATOM 1754 N N . VAL A 1 219 ? -44.946 2.825 39.320 1.00 79.00 219 VAL A N 1
ATOM 1755 C CA . VAL A 1 219 ? -43.538 2.822 38.898 1.00 79.00 219 VAL A CA 1
ATOM 1756 C C . VAL A 1 219 ? -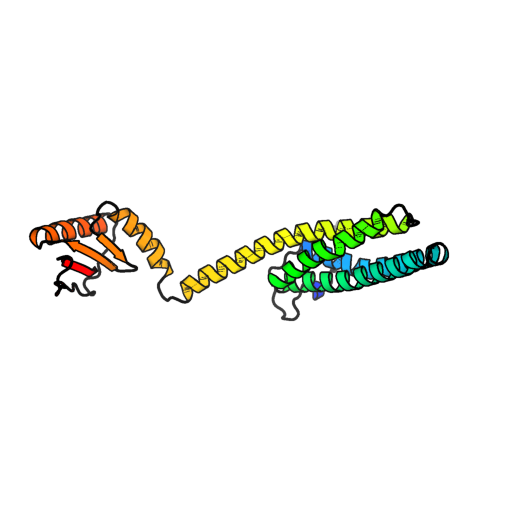42.679 2.028 39.886 1.00 79.00 219 VAL A C 1
ATOM 1758 O O . VAL A 1 219 ? -41.901 1.174 39.461 1.00 79.00 219 VAL A O 1
ATOM 1761 N N . LEU A 1 220 ? -42.853 2.238 41.195 1.00 78.62 220 LEU A N 1
ATOM 1762 C CA . LEU A 1 220 ? -42.121 1.500 42.231 1.00 78.62 220 LEU A CA 1
ATOM 1763 C C . LEU A 1 220 ? -42.445 -0.000 42.222 1.00 78.62 220 LEU A C 1
ATOM 1765 O O . LEU A 1 220 ? -41.536 -0.815 42.360 1.00 78.62 220 LEU A O 1
ATOM 1769 N N . GLU A 1 221 ? -43.708 -0.378 42.017 1.00 81.69 221 GLU A N 1
ATOM 1770 C CA . GLU A 1 221 ? -44.125 -1.783 41.909 1.00 81.69 221 GLU A CA 1
ATOM 1771 C C . GLU A 1 221 ? -43.502 -2.474 40.689 1.00 81.69 221 GLU A C 1
ATOM 1773 O O . GLU A 1 221 ? -43.025 -3.605 40.798 1.00 81.69 221 GLU A O 1
ATOM 1778 N N . LYS A 1 222 ? -43.426 -1.788 39.541 1.00 80.19 222 LYS A N 1
ATOM 1779 C CA . LYS A 1 222 ? -42.749 -2.329 38.353 1.00 80.19 222 LYS A CA 1
ATOM 1780 C C . LYS A 1 222 ? -41.244 -2.473 38.545 1.00 80.19 222 LYS A C 1
ATOM 1782 O O . LYS A 1 222 ? -40.687 -3.489 38.141 1.00 80.19 222 LYS A O 1
ATOM 1787 N N . LEU A 1 223 ? -40.592 -1.492 39.169 1.00 78.00 223 LEU A N 1
ATOM 1788 C CA . LEU A 1 223 ? -39.167 -1.582 39.498 1.00 78.00 223 LEU A CA 1
ATOM 1789 C C . LEU A 1 223 ? -38.901 -2.750 40.458 1.00 78.00 223 LEU A C 1
ATOM 1791 O O . LEU A 1 223 ? -37.967 -3.524 40.249 1.00 78.00 223 LEU A O 1
ATOM 1795 N N . LEU A 1 224 ? -39.776 -2.943 41.448 1.00 80.12 224 LEU A N 1
ATOM 1796 C CA . LEU A 1 224 ? -39.697 -4.067 42.375 1.00 80.12 224 LEU A CA 1
ATOM 1797 C C . LEU A 1 224 ? -39.862 -5.419 41.660 1.00 80.12 224 LEU A C 1
ATOM 1799 O O . LEU A 1 224 ? -39.131 -6.357 41.969 1.00 80.12 224 LEU A O 1
ATOM 1803 N N . ALA A 1 225 ? -40.768 -5.519 40.681 1.00 82.00 225 ALA A N 1
ATOM 1804 C CA . ALA A 1 225 ? -40.999 -6.746 39.911 1.00 82.00 225 ALA A CA 1
ATOM 1805 C C . ALA A 1 225 ? -39.759 -7.219 39.125 1.00 82.00 225 ALA A C 1
ATOM 1807 O O . ALA A 1 225 ? -39.624 -8.411 38.853 1.00 82.00 225 ALA A O 1
ATOM 1808 N N . VAL A 1 226 ? -38.838 -6.305 38.799 1.00 74.81 226 VAL A N 1
ATOM 1809 C CA . VAL A 1 226 ? -37.558 -6.605 38.134 1.00 74.81 226 VAL A CA 1
ATOM 1810 C C . VAL A 1 226 ? -36.357 -6.587 39.093 1.00 74.81 226 VAL A C 1
ATOM 1812 O O . VAL A 1 226 ? -35.213 -6.545 38.645 1.00 74.81 226 VAL A O 1
ATOM 1815 N N . ASN A 1 227 ? -36.594 -6.648 40.411 1.00 77.19 227 ASN A N 1
ATOM 1816 C CA . ASN A 1 227 ? -35.572 -6.591 41.468 1.00 77.19 227 ASN A CA 1
ATOM 1817 C C . ASN A 1 227 ? -34.688 -5.324 41.435 1.00 77.19 227 ASN A C 1
ATOM 1819 O O . ASN A 1 227 ? -33.524 -5.360 41.844 1.00 77.19 227 ASN A O 1
ATOM 1823 N N . LEU A 1 228 ? -35.227 -4.192 40.972 1.00 74.50 228 LEU A N 1
ATOM 1824 C CA . LEU A 1 228 ? -34.584 -2.885 41.097 1.00 74.50 228 LEU A CA 1
ATOM 1825 C C . LEU A 1 228 ? -35.031 -2.211 42.397 1.00 74.50 228 LEU A C 1
ATOM 1827 O O . LEU A 1 228 ? -36.220 -2.140 42.708 1.00 74.50 228 LEU A O 1
ATOM 1831 N N . TYR A 1 229 ? -34.066 -1.690 43.154 1.00 70.19 229 TYR A N 1
ATOM 1832 C CA . TYR A 1 229 ? -34.306 -1.060 44.451 1.00 70.19 229 TYR A CA 1
ATOM 1833 C C . TYR A 1 229 ? -33.947 0.421 44.413 1.00 70.19 229 TYR A C 1
ATOM 1835 O O . TYR A 1 229 ? -32.862 0.799 43.972 1.00 70.19 229 TYR A O 1
ATOM 1843 N N . VAL A 1 230 ? -34.839 1.251 44.949 1.00 68.88 230 VAL A N 1
ATOM 1844 C CA . VAL A 1 230 ? -34.611 2.687 45.127 1.00 68.88 230 VAL A CA 1
ATOM 1845 C C . VAL A 1 230 ? -33.860 2.926 46.433 1.00 68.88 230 VAL A C 1
ATOM 1847 O O . VAL A 1 230 ? -34.252 2.447 47.501 1.00 68.88 230 VAL A O 1
ATOM 1850 N N . LYS A 1 231 ? -32.781 3.707 46.373 1.00 62.00 231 LYS A N 1
ATOM 1851 C CA . LYS A 1 231 ? -32.008 4.085 47.556 1.00 62.00 231 LYS A CA 1
ATOM 1852 C C . LYS A 1 231 ? -32.595 5.359 48.169 1.00 62.00 231 LYS A C 1
ATOM 1854 O O . LYS A 1 231 ? -32.324 6.455 47.704 1.00 62.00 231 LYS A O 1
ATOM 1859 N N . ILE A 1 232 ? -33.295 5.218 49.296 1.00 57.62 232 ILE A N 1
ATOM 1860 C CA . ILE A 1 232 ? -34.004 6.299 50.028 1.00 57.62 232 ILE A CA 1
ATOM 1861 C C . ILE A 1 232 ? -33.081 7.457 50.493 1.00 57.62 232 ILE A C 1
ATOM 1863 O O . ILE A 1 232 ? -33.539 8.486 50.971 1.00 57.62 232 ILE A O 1
ATOM 1867 N N . LYS A 1 233 ? -31.755 7.323 50.348 1.00 43.94 233 LYS A N 1
ATOM 1868 C CA . LYS A 1 233 ? -30.779 8.369 50.696 1.00 43.94 233 LYS A CA 1
ATOM 1869 C C . LYS A 1 233 ? -30.676 9.507 49.664 1.00 43.94 233 LYS A C 1
ATOM 1871 O O . LYS A 1 233 ? -29.991 10.482 49.960 1.00 43.94 233 LYS A O 1
ATOM 1876 N N . ALA A 1 234 ? -31.296 9.378 48.490 1.00 46.62 234 ALA A N 1
ATOM 1877 C CA . ALA A 1 234 ? -31.444 10.457 47.515 1.00 46.62 234 ALA A CA 1
ATOM 1878 C C . ALA A 1 234 ? -32.746 11.227 47.802 1.00 46.62 234 ALA A C 1
ATOM 1880 O O . ALA A 1 234 ? -33.782 10.628 48.077 1.00 46.62 234 ALA A O 1
ATOM 1881 N N . TYR A 1 235 ? -32.663 12.553 47.831 1.00 46.91 235 TYR A N 1
ATOM 1882 C CA . TYR A 1 235 ? -33.740 13.452 48.231 1.00 46.91 235 TYR A CA 1
ATOM 1883 C C . TYR A 1 235 ? -34.973 13.298 47.325 1.00 46.91 235 TYR A C 1
ATOM 1885 O O . TYR A 1 235 ? -34.874 13.526 46.124 1.00 46.91 235 TYR A O 1
ATOM 1893 N N . MET A 1 236 ? -36.146 12.994 47.896 1.00 49.06 236 MET A N 1
ATOM 1894 C CA . MET A 1 236 ? -37.427 13.254 47.226 1.00 49.06 236 MET A CA 1
ATOM 1895 C C . MET A 1 236 ? -37.685 14.764 47.284 1.00 49.06 236 MET A C 1
ATOM 1897 O O . MET A 1 236 ? -38.353 15.253 48.194 1.00 49.06 236 MET A O 1
ATOM 1901 N N . GLU A 1 237 ? -37.084 15.522 46.371 1.00 45.09 237 GLU A N 1
ATOM 1902 C CA . GLU A 1 237 ? -37.380 16.947 46.231 1.00 45.09 237 GLU A CA 1
ATOM 1903 C C . GLU A 1 237 ? -38.616 17.132 45.361 1.00 45.09 237 GLU A C 1
ATOM 1905 O O . GLU A 1 237 ? -38.646 16.766 44.189 1.00 45.09 237 GLU A O 1
ATOM 1910 N N . PHE A 1 238 ? -39.649 17.700 45.972 1.00 47.06 238 PHE A N 1
ATOM 1911 C CA . PHE A 1 238 ? -40.861 18.113 45.296 1.00 47.06 238 PHE A CA 1
ATOM 1912 C C . PHE A 1 238 ? -40.710 19.578 44.872 1.00 47.06 238 PHE A C 1
ATOM 1914 O O . PHE A 1 238 ? -40.730 20.474 45.718 1.00 47.06 238 PHE A O 1
ATOM 1921 N N . GLN A 1 239 ? -40.523 19.829 43.576 1.00 44.81 239 GLN A N 1
ATOM 1922 C CA . GLN A 1 239 ? -40.493 21.188 43.033 1.00 44.81 239 GLN A CA 1
ATOM 1923 C C . GLN A 1 239 ? -41.866 21.540 42.451 1.00 44.81 239 GLN A C 1
ATOM 1925 O O . GLN A 1 239 ? -42.285 20.969 41.448 1.00 44.81 239 GLN A O 1
ATOM 1930 N N . VAL A 1 240 ? -42.560 22.496 43.079 1.00 48.31 240 VAL A N 1
ATOM 1931 C CA . VAL A 1 240 ? -43.708 23.183 42.469 1.00 48.31 240 VAL A CA 1
ATOM 1932 C C . VAL A 1 240 ? -43.140 24.241 41.534 1.00 48.31 240 VAL A C 1
ATOM 1934 O O . VAL A 1 240 ? -42.438 25.144 41.993 1.00 48.31 240 VAL A O 1
ATOM 1937 N N . GLY A 1 241 ? -43.402 24.119 40.233 1.00 44.69 241 GLY A N 1
ATOM 1938 C CA . GLY A 1 241 ? -43.005 25.128 39.256 1.00 44.69 241 GLY A CA 1
ATOM 1939 C C . GLY A 1 241 ? -43.630 26.478 39.601 1.00 44.69 241 GLY A C 1
ATOM 1940 O O . GLY A 1 241 ? -44.848 26.631 39.576 1.00 44.69 241 GLY A O 1
ATOM 1941 N N . VAL A 1 242 ? -42.796 27.457 39.941 1.00 45.75 242 VAL A N 1
ATOM 1942 C CA . VAL A 1 242 ? -43.193 28.864 39.961 1.00 45.75 242 VAL A CA 1
ATOM 1943 C C . VAL A 1 242 ? -42.949 29.365 38.539 1.00 45.75 242 VAL A C 1
ATOM 1945 O O . VAL A 1 242 ? -41.826 29.265 38.055 1.00 45.75 242 VAL A O 1
ATOM 1948 N N . ASP A 1 243 ? -44.012 29.841 37.888 1.00 38.47 243 ASP A N 1
ATOM 1949 C CA . ASP A 1 243 ? -44.061 30.491 36.565 1.00 38.47 243 ASP A CA 1
ATOM 1950 C C . ASP A 1 243 ? -44.553 29.632 35.378 1.00 38.47 243 ASP A C 1
ATOM 1952 O O . ASP A 1 243 ? -43.810 29.193 34.506 1.00 38.47 243 ASP A O 1
ATOM 1956 N N . GLY A 1 244 ? -45.881 29.516 35.274 1.00 39.94 244 GLY A N 1
ATOM 1957 C CA . GLY A 1 244 ? -46.613 29.926 34.065 1.00 39.94 244 GLY A CA 1
ATOM 1958 C C . GLY A 1 244 ? -46.533 29.083 32.786 1.00 39.94 244 GLY A C 1
ATOM 1959 O O . GLY A 1 244 ? -47.225 29.434 31.830 1.00 39.94 244 GLY A O 1
ATOM 1960 N N . LEU A 1 245 ? -45.777 27.986 32.725 1.00 33.25 245 LEU A N 1
ATOM 1961 C CA . LEU A 1 245 ? -45.882 27.021 31.625 1.00 33.25 245 LEU A CA 1
ATOM 1962 C C . LEU A 1 245 ? -45.625 25.590 32.133 1.00 33.25 245 LEU A C 1
ATOM 1964 O O . LEU A 1 245 ? -44.485 25.188 32.335 1.00 33.25 245 LEU A O 1
ATOM 1968 N N . MET A 1 246 ? -46.722 24.838 32.276 1.00 32.62 246 MET A N 1
ATOM 1969 C CA . MET A 1 246 ? -46.842 23.447 32.745 1.00 32.62 246 MET A CA 1
ATOM 1970 C C . MET A 1 246 ? -46.675 23.235 34.258 1.00 32.62 246 MET A C 1
ATOM 1972 O O . MET A 1 246 ? -45.577 23.037 34.770 1.00 32.62 246 MET A O 1
ATOM 1976 N N . ASP A 1 247 ? -47.820 23.184 34.947 1.00 34.50 247 ASP A N 1
ATOM 1977 C CA . ASP A 1 247 ? -47.976 22.578 36.270 1.00 34.50 247 ASP A CA 1
ATOM 1978 C C . ASP A 1 247 ? -47.539 21.108 36.191 1.00 34.50 247 ASP A C 1
ATOM 1980 O O . ASP A 1 247 ? -48.290 20.247 35.736 1.00 34.50 247 ASP A O 1
ATOM 1984 N N . ALA A 1 248 ? -46.293 20.808 36.554 1.00 38.25 248 ALA A N 1
ATOM 1985 C CA . ALA A 1 248 ? -45.789 19.444 36.572 1.00 38.25 248 ALA A CA 1
ATOM 1986 C C . ALA A 1 248 ? -45.028 19.180 37.873 1.00 38.25 248 ALA A C 1
ATOM 1988 O O . ALA A 1 248 ? -43.916 19.655 38.087 1.00 38.25 248 ALA A O 1
ATOM 1989 N N . ASN A 1 249 ? -45.645 18.374 38.727 1.00 43.19 249 ASN A N 1
ATOM 1990 C CA . ASN A 1 249 ? -45.051 17.762 39.901 1.00 43.19 249 ASN A CA 1
ATOM 1991 C C . ASN A 1 249 ? -43.966 16.792 39.441 1.00 43.19 249 ASN A C 1
ATOM 1993 O O . ASN A 1 249 ? -44.293 15.755 38.862 1.00 43.19 249 ASN A O 1
ATOM 1997 N N . ALA A 1 250 ? -42.700 17.139 39.669 1.00 40.34 250 ALA A N 1
ATOM 1998 C CA . ALA A 1 250 ? -41.553 16.340 39.267 1.00 40.34 250 ALA A CA 1
ATOM 1999 C C . ALA A 1 250 ? -40.917 15.673 40.494 1.00 40.34 250 ALA A C 1
ATOM 2001 O O . ALA A 1 250 ? -40.513 16.360 41.430 1.00 40.34 250 ALA A O 1
ATOM 2002 N N . MET A 1 251 ? -40.833 14.342 40.496 1.00 46.19 251 MET A N 1
ATOM 2003 C CA . MET A 1 251 ? -40.117 13.573 41.521 1.00 46.19 251 MET A CA 1
ATOM 2004 C C . MET A 1 251 ? -38.881 12.930 40.897 1.00 46.19 251 MET A C 1
ATOM 2006 O O . MET A 1 251 ? -39.020 12.179 39.933 1.00 46.19 251 MET A O 1
ATOM 2010 N N . ILE A 1 252 ? -37.702 13.242 41.444 1.00 47.69 252 ILE A N 1
ATOM 2011 C CA . ILE A 1 252 ? -36.412 12.631 41.095 1.00 47.69 252 ILE A CA 1
ATOM 2012 C C . ILE A 1 252 ? -36.202 11.437 42.039 1.00 47.69 252 ILE A C 1
ATOM 2014 O O . ILE A 1 252 ? -36.040 11.625 43.245 1.00 47.69 252 ILE A O 1
ATOM 2018 N N . LEU A 1 253 ? -36.252 10.223 41.495 1.00 50.78 253 LEU A N 1
ATOM 2019 C CA . LEU A 1 253 ? -35.885 8.967 42.164 1.00 50.78 253 LEU A CA 1
ATOM 2020 C C . LEU A 1 253 ? -34.446 8.578 41.847 1.00 50.78 253 LEU A C 1
ATOM 2022 O O . LEU A 1 253 ? -34.094 8.700 40.652 1.00 50.78 253 LEU A O 1
#

InterPro domains:
  IPR019184 Uncharacterised protein family, transmembrane-17 [PF09799] (36-142)
  IPR019184 Uncharacterised protein family, transmembrane-17 [PTHR13531] (26-164)
  IPR043128 Reverse transcriptase/Diguanylate cyclase domain [G3DSA:3.30.70.270] (86-239)
  IPR043502 DNA/RNA polymerase superfamily [SSF56672] (176-234)

Foldseek 3Di:
DDDDDDDPPPDPPCDPCVLQADPVRDNAPFQPVLSVLLVVVVVLLVVLVVLLVVVCVVCVVVDDPVVNVVSVVLVVQQSVLSVQLSVLSSCCRNVVPLVSLVSNLCSLPPRNVVSLCCVVVPPVGPQDPVNCVSSVVVVVSSVSSNVSSVVSSVVSVVVVVVVVVVCVVVVDVQQVCQVVVVVVLCVLCVVPPQWDDDRPKIKGWDQDPVVRVVVVVVSQVSCVVVVHDDDPPDDQDFDQDDDDPDRIGIGID

pLDDT: mean 75.65, std 19.75, range [31.7, 96.88]

Organism: NCBI:txid35019

Secondary structure (DSSP, 8-state):
----------------GGGTS-TT-------HHHHHHHHHHHHHHHHHHHHHHHHHHHHHTTS-HHHHHHHHHHHHHHHHHHHHHHHHHHHHHHTT-HHHHHHHHHHIIIIIHHHHHHHHH-TTS---HHHHHHHHHHHHHHHHHHHHHHHHHHHHHHHHHHHHHHHHHHSSTT-HHHHHHHHHHHHHHTT-TTEEEETTEEEEEESSHHHHHHHHHHHHHHHHHTT----TTS----B---SSS---EEEE-

Radius of gyration: 34.01 Å; chains: 1; bounding box: 76×85×80 Å